Protein AF-0000000075241933 (afdb_homodimer)

Radius of gyration: 29.9 Å; Cα contacts (8 Å, |Δi|>4): 350; chains: 2; bounding box: 81×90×83 Å

Nearest PDB structures (foldseek):
  7eu4-assembly3_E  TM=6.557E-01  e=3.996E-06  Arabidopsis thaliana
  2zpn-assembly4_D  TM=7.575E-01  e=2.047E-01  Saccharomyces cerevisiae
  7eu4-assembly3_E  TM=6.554E-01  e=6.086E-06  Arabidopsis thaliana
  7eu4-assembly1_B  TM=5.504E-01  e=2.918E-05  Arabidopsis thaliana
  2zpn-assembly4_D  TM=7.575E-01  e=1.463E-01  Saccharomyces cerevisiae

Solvent-accessible surface area (backbone atoms only — not comparable to full-atom values): 14538 Å² total; per-residue (Å²): 134,83,77,75,73,75,72,76,78,76,79,74,74,71,73,72,72,68,71,70,78,76,71,74,81,66,80,75,53,36,36,39,36,59,40,66,36,90,88,31,78,80,67,89,75,39,71,42,82,49,62,41,82,42,28,44,44,59,50,48,56,55,44,36,63,74,66,65,56,54,91,90,55,54,81,45,58,26,42,53,46,67,46,69,69,59,51,80,41,30,43,46,59,46,33,74,75,47,32,69,44,93,64,84,59,29,32,31,44,32,35,34,24,56,57,94,82,75,123,134,84,77,76,75,75,71,78,76,75,77,75,73,74,74,75,72,66,73,71,78,75,69,73,80,66,81,76,52,37,35,38,37,58,40,65,36,92,87,30,80,77,67,89,76,40,70,42,83,50,62,42,82,42,28,44,44,60,49,48,55,54,45,36,63,73,68,65,56,55,88,89,55,56,80,46,59,26,43,54,46,67,47,70,68,58,51,80,43,30,45,47,59,46,33,75,75,47,31,73,43,94,65,86,60,30,31,30,43,32,34,33,23,56,57,94,82,75,120

Sequence (238 aa):
MSSTEAAPEGSSTSETVVPPPTEPPKPKKVVVKLKNIGDAPVLKNKKFNVNPTDTLASFTAVMRRHLKIESNNSLFFYIDSVFCPSPDTTFEVLARCYSVRSTGDEVVELQYSITPAYGMSSTEAAPEGSSTSETVVPPPTEPPKPKKVVVKLKNIGDAPVLKNKKFNVNPTDTLASFTAVMRRHLKIESNNSLFFYIDSVFCPSPDTTFEVLARCYSVRSTGDEVVELQYSITPAYG

Structure (mmCIF, N/CA/C/O backbone):
data_AF-0000000075241933-model_v1
#
loop_
_entity.id
_entity.type
_entity.pdbx_description
1 polymer 'Ubiquitin-like protein atg-12'
#
loop_
_atom_site.group_PDB
_atom_site.id
_atom_site.type_symbol
_atom_site.label_atom_id
_atom_site.label_alt_id
_atom_site.label_comp_id
_atom_site.label_asym_id
_atom_site.label_entity_id
_atom_site.label_seq_id
_atom_site.pdbx_PDB_ins_code
_atom_site.Cartn_x
_atom_site.Cartn_y
_atom_site.Cartn_z
_atom_site.occupancy
_atom_site.B_iso_or_equiv
_atom_site.auth_seq_id
_atom_site.auth_comp_id
_atom_site.auth_asym_id
_atom_site.auth_atom_id
_atom_site.pdbx_PDB_model_num
ATOM 1 N N . MET A 1 1 ? -65.125 41.562 -31.453 1 33.25 1 MET A N 1
ATOM 2 C CA . MET A 1 1 ? -65.188 40.156 -31.109 1 33.25 1 MET A CA 1
ATOM 3 C C . MET A 1 1 ? -63.875 39.469 -31.531 1 33.25 1 MET A C 1
ATOM 5 O O . MET A 1 1 ? -63.625 39.219 -32.719 1 33.25 1 MET A O 1
ATOM 9 N N . SER A 1 2 ? -62.719 40.031 -30.938 1 42.84 2 SER A N 1
ATOM 10 C CA . SER A 1 2 ? -61.312 39.75 -31.141 1 42.84 2 SER A CA 1
ATOM 11 C C . SER A 1 2 ? -61 38.281 -30.891 1 42.84 2 SER A C 1
ATOM 13 O O . SER A 1 2 ? -61.219 37.75 -29.797 1 42.84 2 SER A O 1
ATOM 15 N N . SER A 1 3 ? -61.188 37.469 -31.984 1 42.06 3 SER A N 1
ATOM 16 C CA . SER A 1 3 ? -60.969 36.031 -32.094 1 42.06 3 SER A CA 1
ATOM 17 C C . SER A 1 3 ? -59.562 35.625 -31.641 1 42.06 3 SER A C 1
ATOM 19 O O . SER A 1 3 ? -58.562 36.062 -32.219 1 42.06 3 SER A O 1
ATOM 21 N N . THR A 1 4 ? -59.406 35.5 -30.328 1 43.72 4 THR A N 1
ATOM 22 C CA . THR A 1 4 ? -58.281 34.969 -29.609 1 43.72 4 THR A CA 1
ATOM 23 C C . THR A 1 4 ? -57.812 33.625 -30.203 1 43.72 4 THR A C 1
ATOM 25 O O . THR A 1 4 ? -58.562 32.625 -30.125 1 43.72 4 THR A O 1
ATOM 28 N N . GLU A 1 5 ? -57.375 33.719 -31.469 1 42.41 5 GLU A N 1
ATOM 29 C CA . GLU A 1 5 ? -56.875 32.469 -32.094 1 42.41 5 GLU A CA 1
ATOM 30 C C . GLU A 1 5 ? -55.938 31.719 -31.156 1 42.41 5 GLU A C 1
ATOM 32 O O . GLU A 1 5 ? -55 32.281 -30.625 1 42.41 5 GLU A O 1
ATOM 37 N N . ALA A 1 6 ? -56.469 30.75 -30.453 1 38.94 6 ALA A N 1
ATOM 38 C CA . ALA A 1 6 ? -55.812 29.781 -29.578 1 38.94 6 ALA A CA 1
ATOM 39 C C . ALA A 1 6 ? -54.562 29.188 -30.266 1 38.94 6 ALA A C 1
ATOM 41 O O . ALA A 1 6 ? -54.656 28.734 -31.406 1 38.94 6 ALA A O 1
ATOM 42 N N . ALA A 1 7 ? -53.375 29.781 -30.016 1 43.62 7 ALA A N 1
ATOM 43 C CA . ALA A 1 7 ? -52.094 29.266 -30.453 1 43.62 7 ALA A CA 1
ATOM 44 C C . ALA A 1 7 ? -52 27.766 -30.266 1 43.62 7 ALA A C 1
ATOM 46 O O . ALA A 1 7 ? -52.406 27.234 -29.234 1 43.62 7 ALA A O 1
ATOM 47 N N . PRO A 1 8 ? -52.062 26.984 -31.344 1 38.81 8 PRO A N 1
ATOM 48 C CA . PRO A 1 8 ? -51.969 25.531 -31.219 1 38.81 8 PRO A CA 1
ATOM 49 C C . PRO A 1 8 ? -50.844 25.078 -30.312 1 38.81 8 PRO A C 1
ATOM 51 O O . PRO A 1 8 ? -49.812 25.766 -30.219 1 38.81 8 PRO A O 1
ATOM 54 N N . GLU A 1 9 ? -51.031 24.594 -29.094 1 44.66 9 GLU A N 1
ATOM 55 C CA . GLU A 1 9 ? -50.156 23.891 -28.188 1 44.66 9 GLU A CA 1
ATOM 56 C C . GLU A 1 9 ? -49.312 22.875 -28.922 1 44.66 9 GLU A C 1
ATOM 58 O O . GLU A 1 9 ? -49.812 22 -29.609 1 44.66 9 GLU A O 1
ATOM 63 N N . GLY A 1 10 ? -48.281 23.344 -29.719 1 38.28 10 GLY A N 1
ATOM 64 C CA . GLY A 1 10 ? -47.344 22.406 -30.281 1 38.28 10 GLY A CA 1
ATOM 65 C C . GLY A 1 10 ? -46.969 21.266 -29.344 1 38.28 10 GLY A C 1
ATOM 66 O O . GLY A 1 10 ? -46.688 21.5 -28.156 1 38.28 10 GLY A O 1
ATOM 67 N N . SER A 1 11 ? -47.656 20.094 -29.469 1 41.09 11 SER A N 1
ATOM 68 C CA . SER A 1 11 ? -47.375 18.812 -28.828 1 41.09 11 SER A CA 1
ATOM 69 C C . SER A 1 11 ? -45.906 18.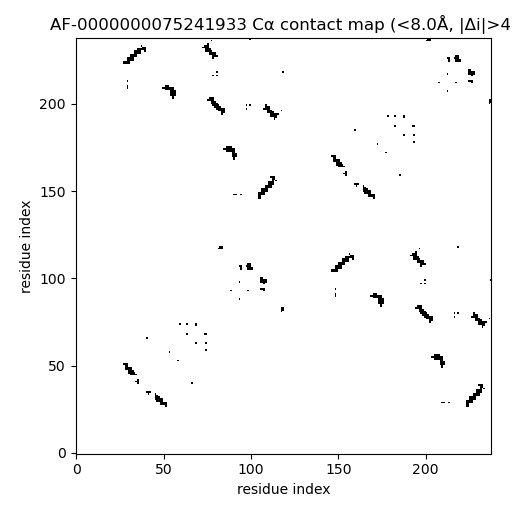453 -28.984 1 41.09 11 SER A C 1
ATOM 71 O O . SER A 1 11 ? -45.438 18.203 -30.094 1 41.09 11 SER A O 1
ATOM 73 N N . SER A 1 12 ? -45 19.25 -28.391 1 40 12 SER A N 1
ATOM 74 C CA . SER A 1 12 ? -43.625 18.812 -28.312 1 40 12 SER A CA 1
ATOM 75 C C . SER A 1 12 ? -43.5 17.344 -27.922 1 40 12 SER A C 1
ATOM 77 O O . SER A 1 12 ? -43.875 16.969 -26.812 1 40 12 SER A O 1
ATOM 79 N N . THR A 1 13 ? -43.812 16.406 -28.844 1 39.44 13 THR A N 1
ATOM 80 C CA . THR A 1 13 ? -43.5 15 -28.641 1 39.44 13 THR A CA 1
ATOM 81 C C . THR A 1 13 ? -42.062 14.828 -28.156 1 39.44 13 THR A C 1
ATOM 83 O O . THR A 1 13 ? -41.125 15.266 -28.812 1 39.44 13 THR A O 1
ATOM 86 N N . SER A 1 14 ? -41.812 15.047 -26.891 1 41.78 14 SER A N 1
ATOM 87 C CA . SER A 1 14 ? -40.562 14.664 -26.25 1 41.78 14 SER A CA 1
ATOM 88 C C . SER A 1 14 ? -40.156 13.258 -26.656 1 41.78 14 SER A C 1
ATOM 90 O O . SER A 1 14 ? -40.812 12.281 -26.344 1 41.78 14 SER A O 1
ATOM 92 N N . GLU A 1 15 ? -39.688 13.086 -27.906 1 41.72 15 GLU A N 1
ATOM 93 C CA . GLU A 1 15 ? -39.062 11.812 -28.234 1 41.72 15 GLU A CA 1
ATOM 94 C C . GLU A 1 15 ? -38.156 11.336 -27.094 1 41.72 15 GLU A C 1
ATOM 96 O O . GLU A 1 15 ? -37.312 12.086 -26.594 1 41.72 15 GLU A O 1
ATOM 101 N N . THR A 1 16 ? -38.688 10.555 -26.172 1 40.81 16 THR A N 1
ATOM 102 C CA . THR A 1 16 ? -37.906 9.828 -25.156 1 40.81 16 THR A CA 1
ATOM 103 C C . THR A 1 16 ? -36.656 9.203 -25.766 1 40.81 16 THR A C 1
ATOM 105 O O . THR A 1 16 ? -36.781 8.328 -26.625 1 40.81 16 THR A O 1
ATOM 108 N N . VAL A 1 17 ? -35.719 9.984 -26.219 1 40.78 17 VAL A N 1
ATOM 109 C CA . VAL A 1 17 ? -34.438 9.391 -26.594 1 40.78 17 VAL A CA 1
ATOM 110 C C . VAL A 1 17 ? -34.031 8.32 -25.594 1 40.78 17 VAL A C 1
ATOM 112 O O . VAL A 1 17 ? -33.938 8.594 -24.391 1 40.78 17 VAL A O 1
ATOM 115 N N . VAL A 1 18 ? -34.656 7.125 -25.641 1 44.28 18 VAL A N 1
ATOM 116 C CA . VAL A 1 18 ? -34.094 6.02 -24.875 1 44.28 18 VAL A CA 1
ATOM 117 C C . VAL A 1 18 ? -32.562 6.027 -24.969 1 44.28 18 VAL A C 1
ATOM 119 O O . VAL A 1 18 ? -32 6.262 -26.047 1 44.28 18 VAL A O 1
ATOM 122 N N . PRO A 1 19 ? -31.859 6.508 -23.938 1 48.19 19 PRO A N 1
ATOM 123 C CA . PRO A 1 19 ? -30.391 6.367 -24.016 1 48.19 19 PRO A CA 1
ATOM 124 C C . PRO A 1 19 ? -29.969 5.074 -24.703 1 48.19 19 PRO A C 1
ATOM 126 O O . PRO A 1 19 ? -30.703 4.09 -24.703 1 48.19 19 PRO A O 1
ATOM 129 N N . PRO A 1 20 ? -29.203 5.141 -25.797 1 48.16 20 PRO A N 1
ATOM 130 C CA . PRO A 1 20 ? -28.75 3.893 -26.406 1 48.16 20 PRO A CA 1
ATOM 131 C C . PRO A 1 20 ? -28.484 2.789 -25.391 1 48.16 20 PRO A C 1
ATOM 133 O O . PRO A 1 20 ? -28.203 3.078 -24.234 1 48.16 20 PRO A O 1
ATOM 136 N N . PRO A 1 21 ? -28.938 1.591 -25.562 1 46.38 21 PRO A N 1
ATOM 137 C CA . PRO A 1 21 ? -28.609 0.49 -24.656 1 46.38 21 PRO A CA 1
ATOM 138 C C . PRO A 1 21 ? -27.172 0.563 -24.156 1 46.38 21 PRO A C 1
ATOM 140 O O . PRO A 1 21 ? -26.266 0.918 -24.922 1 46.38 21 PRO A O 1
ATOM 143 N N . THR A 1 22 ? -26.891 0.959 -22.906 1 46.97 22 THR A N 1
ATOM 144 C CA . THR A 1 22 ? -25.578 0.873 -22.281 1 46.97 22 THR A CA 1
ATOM 145 C C . THR A 1 22 ? -24.812 -0.365 -22.766 1 46.97 22 THR A C 1
ATOM 147 O O . THR A 1 22 ? -25.406 -1.446 -22.875 1 46.97 22 THR A O 1
ATOM 150 N N . GLU A 1 23 ? -24 -0.286 -23.859 1 48.75 23 GLU A N 1
ATOM 151 C CA . GLU A 1 23 ? -23.156 -1.4 -24.266 1 48.75 23 GLU A CA 1
ATOM 152 C C . GLU A 1 23 ? -22.891 -2.354 -23.109 1 48.75 23 GLU A C 1
ATOM 154 O O . GLU A 1 23 ? -22.812 -1.929 -21.953 1 48.75 23 GLU A O 1
ATOM 159 N N . PRO A 1 24 ? -23.156 -3.584 -23.219 1 50.66 24 PRO A N 1
ATOM 160 C CA . PRO A 1 24 ? -22.812 -4.531 -22.156 1 50.66 24 PRO A CA 1
ATOM 161 C C . PRO A 1 24 ? -21.453 -4.242 -21.516 1 50.66 24 PRO A C 1
ATOM 163 O O . PRO A 1 24 ? -20.547 -3.768 -22.188 1 50.66 24 PRO A O 1
ATOM 166 N N . PRO A 1 25 ? -21.281 -3.945 -20.25 1 50.62 25 PRO A N 1
ATOM 167 C CA . PRO A 1 25 ? -20 -3.65 -19.594 1 50.62 25 PRO A CA 1
ATOM 168 C C . PRO A 1 25 ? -18.859 -4.539 -20.094 1 50.62 25 PRO A C 1
ATOM 170 O O . PRO A 1 25 ? -19 -5.766 -20.141 1 50.62 25 PRO A O 1
ATOM 173 N N . LYS A 1 26 ? -18.188 -4.297 -21.25 1 54.16 26 LYS A N 1
ATOM 174 C CA . LYS A 1 26 ? -16.984 -5.023 -21.641 1 54.16 26 LYS A CA 1
ATOM 175 C C . LYS A 1 26 ? -16.234 -5.566 -20.422 1 54.16 26 LYS A C 1
ATOM 177 O O . LYS A 1 26 ? -16.281 -4.965 -19.344 1 54.16 26 LYS A O 1
ATOM 182 N N . PRO A 1 27 ? -16.047 -6.797 -20.438 1 57.78 27 PRO A N 1
ATOM 183 C CA . PRO A 1 27 ? -15.328 -7.359 -19.297 1 57.78 27 PRO A CA 1
ATOM 184 C C . PRO A 1 27 ? -14.109 -6.523 -18.906 1 57.78 27 PRO A C 1
ATOM 186 O O . PRO A 1 27 ? -13.273 -6.199 -19.75 1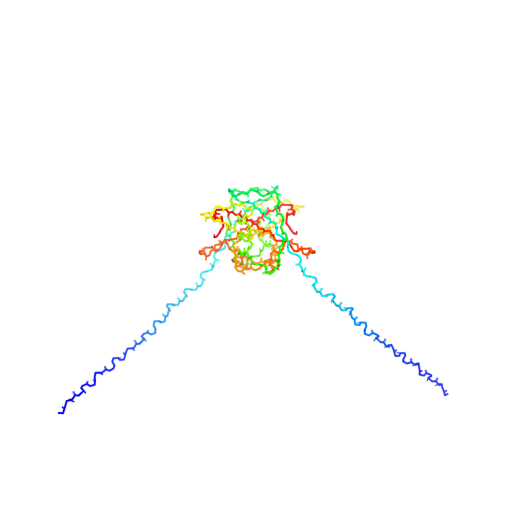 57.78 27 PRO A O 1
ATOM 189 N N . LYS A 1 28 ? -14.141 -5.82 -17.953 1 74.69 28 LYS A N 1
ATOM 190 C CA . LYS A 1 28 ? -13.047 -4.969 -17.5 1 74.69 28 LYS A CA 1
ATOM 191 C C . LYS A 1 28 ? -11.742 -5.758 -17.375 1 74.69 28 LYS A C 1
ATOM 193 O O . LYS A 1 28 ? -11.727 -6.855 -16.812 1 74.69 28 LYS A O 1
ATOM 198 N N . LYS A 1 29 ? -10.703 -5.52 -18.328 1 92.31 29 LYS A N 1
ATOM 199 C CA . LYS A 1 29 ? -9.367 -6.105 -18.328 1 92.31 29 LYS A CA 1
ATOM 200 C C . LYS A 1 29 ? -8.602 -5.738 -17.047 1 92.31 29 LYS A C 1
ATOM 202 O O . LYS A 1 29 ? -8.664 -4.598 -16.594 1 92.31 29 LYS A O 1
ATOM 207 N N . VAL A 1 30 ? -8 -6.855 -16.453 1 96.62 30 VAL A N 1
ATOM 208 C CA . VAL A 1 30 ? -7.168 -6.633 -15.273 1 96.62 30 VAL A CA 1
ATOM 209 C C . VAL A 1 30 ? -5.719 -6.988 -15.586 1 96.62 30 VAL A C 1
ATOM 211 O O . VAL A 1 30 ? -5.434 -8.094 -16.062 1 96.62 30 VAL A O 1
ATOM 214 N N . VAL A 1 31 ? -4.891 -6.043 -15.383 1 97.56 31 VAL A N 1
ATOM 215 C CA . VAL A 1 31 ? -3.451 -6.223 -15.547 1 97.56 31 VAL A CA 1
ATOM 216 C C . VAL A 1 31 ? -2.773 -6.246 -14.18 1 97.56 31 VAL A C 1
ATOM 218 O O . VAL A 1 31 ? -3.068 -5.414 -13.32 1 97.56 31 VAL A O 1
ATOM 221 N N . VAL A 1 32 ? -1.89 -7.199 -13.992 1 97.81 32 VAL A N 1
ATOM 222 C CA . VAL A 1 32 ? -1.104 -7.289 -12.766 1 97.81 32 VAL A CA 1
ATOM 223 C C . VAL A 1 32 ? 0.351 -6.926 -13.062 1 97.81 32 VAL A C 1
ATOM 225 O O . VAL A 1 32 ? 0.954 -7.453 -14 1 97.81 32 VAL A O 1
ATOM 228 N N . LYS A 1 33 ? 0.814 -6.051 -12.297 1 97.44 33 LYS A N 1
ATOM 229 C CA . LYS A 1 33 ? 2.238 -5.734 -12.336 1 97.44 33 LYS A CA 1
ATOM 230 C C . LYS A 1 33 ? 2.971 -6.348 -11.148 1 97.44 33 LYS A C 1
ATOM 232 O O . LYS A 1 33 ? 2.561 -6.168 -10 1 97.44 33 LYS A O 1
ATOM 237 N N . LEU A 1 34 ? 4.066 -7.004 -11.461 1 98.06 34 LEU A N 1
ATOM 238 C CA . LEU A 1 34 ? 4.777 -7.746 -10.422 1 98.06 34 LEU A CA 1
ATOM 239 C C . LEU A 1 34 ? 6.125 -7.098 -10.125 1 98.06 34 LEU A C 1
ATOM 241 O O . LEU A 1 34 ? 6.844 -6.691 -11.039 1 98.06 34 LEU A O 1
ATOM 245 N N . LYS A 1 35 ? 6.406 -7.008 -8.812 1 97.19 35 LYS A N 1
ATOM 246 C CA . LYS A 1 35 ? 7.699 -6.539 -8.328 1 97.19 35 LYS A CA 1
ATOM 247 C C . LYS A 1 35 ? 8.328 -7.559 -7.379 1 97.19 35 LYS A C 1
ATOM 249 O O . LYS A 1 35 ? 7.707 -7.977 -6.402 1 97.19 35 LYS A O 1
ATOM 254 N N . ASN A 1 36 ? 9.555 -7.945 -7.684 1 97.44 36 ASN A N 1
ATOM 255 C CA . ASN A 1 36 ? 10.227 -8.883 -6.789 1 97.44 36 ASN A CA 1
ATOM 256 C C . ASN A 1 36 ? 10.703 -8.195 -5.512 1 97.44 36 ASN A C 1
ATOM 258 O O . ASN A 1 36 ? 11.109 -7.035 -5.543 1 97.44 36 ASN A O 1
ATOM 262 N N . ILE A 1 37 ? 10.703 -8.938 -4.496 1 94.44 37 ILE A N 1
ATOM 263 C CA . ILE A 1 37 ? 11.242 -8.508 -3.211 1 94.44 37 ILE A CA 1
ATOM 264 C C . ILE A 1 37 ? 12.32 -9.484 -2.748 1 94.44 37 ILE A C 1
ATOM 266 O O . ILE A 1 37 ? 12.172 -10.695 -2.9 1 94.44 37 ILE A O 1
ATOM 270 N N . GLY A 1 38 ? 13.383 -8.836 -2.164 1 93.25 38 GLY A N 1
ATOM 271 C CA . GLY A 1 38 ? 14.422 -9.688 -1.613 1 93.25 38 GLY A CA 1
ATOM 272 C C . GLY A 1 38 ? 15.078 -10.578 -2.654 1 93.25 38 GLY A C 1
ATOM 273 O O . GLY A 1 38 ? 15.508 -10.102 -3.703 1 93.25 38 GLY A O 1
ATOM 274 N N . ASP A 1 39 ? 15.07 -11.953 -2.334 1 93.25 39 ASP A N 1
ATOM 275 C CA . ASP A 1 39 ? 15.828 -12.883 -3.16 1 93.25 39 ASP A CA 1
ATOM 276 C C . ASP A 1 39 ? 14.93 -13.586 -4.176 1 93.25 39 ASP A C 1
ATOM 278 O O . ASP A 1 39 ? 15.336 -14.562 -4.801 1 93.25 39 ASP A O 1
ATOM 282 N N . ALA A 1 40 ? 13.805 -13.148 -4.301 1 96.31 40 ALA A N 1
ATOM 283 C CA . ALA A 1 40 ? 12.93 -13.75 -5.305 1 96.31 40 ALA A CA 1
ATOM 284 C C . ALA A 1 40 ? 13.477 -13.547 -6.711 1 96.31 40 ALA A C 1
ATOM 286 O O . ALA A 1 40 ? 14.047 -12.492 -7.012 1 96.31 40 ALA A O 1
ATOM 287 N N . PRO A 1 41 ? 13.281 -14.516 -7.578 1 96.31 41 PRO A N 1
ATOM 288 C CA . PRO A 1 41 ? 13.766 -14.367 -8.953 1 96.31 41 PRO A CA 1
ATOM 289 C C . PRO A 1 41 ? 13.148 -13.172 -9.672 1 96.31 41 PRO A C 1
ATOM 291 O O . PRO A 1 41 ? 11.945 -12.922 -9.547 1 96.31 41 PRO A O 1
ATOM 294 N N . VAL A 1 42 ? 13.922 -12.406 -10.414 1 97.25 42 VAL A N 1
ATOM 295 C CA . VAL A 1 42 ? 13.445 -11.219 -11.117 1 97.25 42 VAL A CA 1
ATOM 296 C C . VAL A 1 42 ? 12.797 -11.625 -12.438 1 97.25 42 VAL A C 1
ATOM 298 O O . VAL A 1 42 ? 13.375 -12.398 -13.203 1 97.25 42 VAL A O 1
ATOM 301 N N . LEU A 1 43 ? 11.781 -11.055 -12.758 1 97.38 43 LEU A N 1
ATOM 302 C CA . LEU A 1 43 ? 11.055 -11.32 -14 1 97.38 43 LEU A CA 1
ATOM 303 C C . LEU A 1 43 ? 11.438 -10.32 -15.078 1 97.38 43 LEU A C 1
ATOM 305 O O . LEU A 1 43 ? 11.586 -9.125 -14.805 1 97.38 43 LEU A O 1
ATOM 309 N N . LYS A 1 44 ? 11.586 -10.797 -16.25 1 95.94 44 LYS A N 1
ATOM 310 C CA . LYS A 1 44 ? 11.797 -9.922 -17.406 1 95.94 44 LYS A CA 1
ATOM 311 C C . LYS A 1 44 ? 10.516 -9.188 -17.781 1 95.94 44 LYS A C 1
ATOM 313 O O . LYS A 1 44 ? 10.523 -7.969 -17.969 1 95.94 44 LYS A O 1
ATOM 318 N N . ASN A 1 45 ? 9.461 -9.984 -17.953 1 96.88 45 ASN A N 1
ATOM 319 C CA . ASN A 1 45 ? 8.133 -9.422 -18.141 1 96.88 45 ASN A CA 1
ATOM 320 C C . ASN A 1 45 ? 7.367 -9.312 -16.828 1 96.88 45 ASN A C 1
ATOM 322 O O . ASN A 1 45 ? 7.086 -10.328 -16.188 1 96.88 45 ASN A O 1
ATOM 326 N N . LYS A 1 46 ? 7.051 -8.102 -16.469 1 97.88 46 LYS A N 1
ATOM 327 C CA . LYS A 1 46 ? 6.457 -7.875 -15.156 1 97.88 46 LYS A CA 1
ATOM 328 C C . LYS A 1 46 ? 4.957 -7.621 -15.266 1 97.88 46 LYS A C 1
ATOM 330 O O . LYS A 1 46 ? 4.285 -7.402 -14.258 1 97.88 46 LYS A O 1
ATOM 335 N N . LYS A 1 47 ? 4.43 -7.609 -16.406 1 97.56 47 LYS A N 1
ATOM 336 C CA . LYS A 1 47 ? 3.016 -7.328 -16.625 1 97.56 47 LYS A CA 1
ATOM 337 C C . LYS A 1 47 ? 2.273 -8.578 -17.094 1 97.56 47 LYS A C 1
ATOM 339 O O . LYS A 1 47 ? 2.707 -9.258 -18.031 1 97.56 47 LYS A O 1
ATOM 344 N N . PHE A 1 48 ? 1.167 -8.898 -16.484 1 97.94 48 PHE A N 1
ATOM 345 C CA . PHE A 1 48 ? 0.388 -10.086 -16.812 1 97.94 48 PHE A CA 1
ATOM 346 C C . PHE A 1 48 ? -1.094 -9.75 -16.922 1 97.94 48 PHE A C 1
ATOM 348 O O . PHE A 1 48 ? -1.676 -9.164 -16.016 1 97.94 48 PHE A O 1
ATOM 355 N N . ASN A 1 49 ? -1.678 -10.133 -17.984 1 97.25 49 ASN A N 1
ATOM 356 C CA . ASN A 1 49 ? -3.135 -10.109 -18.078 1 97.25 49 ASN A CA 1
ATOM 357 C C . ASN A 1 49 ? -3.764 -11.281 -17.328 1 97.25 49 ASN A C 1
ATOM 359 O O . ASN A 1 49 ? -3.371 -12.43 -17.516 1 97.25 49 ASN A O 1
ATOM 363 N N . VAL A 1 50 ? -4.711 -10.914 -16.531 1 97.94 50 VAL A N 1
ATOM 364 C CA . VAL A 1 50 ? -5.32 -11.984 -15.758 1 97.94 50 VAL A CA 1
ATOM 365 C C . VAL A 1 50 ? -6.832 -11.992 -15.977 1 97.94 50 VAL A C 1
ATOM 367 O O . VAL A 1 50 ? -7.414 -10.977 -16.359 1 97.94 50 VAL A O 1
ATOM 370 N N . ASN A 1 51 ? -7.43 -13.234 -15.82 1 97.25 51 ASN A N 1
ATOM 371 C CA . ASN A 1 51 ? -8.883 -13.312 -15.789 1 97.25 51 ASN A CA 1
ATOM 372 C C . ASN A 1 51 ? -9.453 -12.758 -14.484 1 97.25 51 ASN A C 1
ATOM 374 O O . ASN A 1 51 ? -9.039 -13.172 -13.398 1 97.25 51 ASN A O 1
ATOM 378 N N . PRO A 1 52 ? -10.414 -11.906 -14.57 1 96.38 52 PRO A N 1
ATOM 379 C CA . PRO A 1 52 ? -10.969 -11.289 -13.359 1 96.38 52 PRO A CA 1
ATOM 380 C C . PRO A 1 52 ? -11.539 -12.312 -12.383 1 96.38 52 PRO A C 1
ATOM 382 O O . PRO A 1 52 ? -11.531 -12.086 -11.172 1 96.38 52 PRO A O 1
ATOM 385 N N . THR A 1 53 ? -11.953 -13.438 -12.875 1 97.38 53 THR A N 1
ATOM 386 C CA . THR A 1 53 ? -12.609 -14.422 -12.023 1 97.38 53 THR A CA 1
ATOM 387 C C . THR A 1 53 ? -11.586 -15.359 -11.391 1 97.38 53 THR A C 1
ATOM 389 O O . THR A 1 53 ? -11.914 -16.125 -10.484 1 97.38 53 THR A O 1
ATOM 392 N N . ASP A 1 54 ? -10.344 -15.289 -11.805 1 98.12 54 ASP A N 1
ATOM 393 C CA . ASP A 1 54 ? -9.312 -16.125 -11.18 1 98.12 54 ASP A CA 1
ATOM 394 C C . ASP A 1 54 ? -9 -15.648 -9.766 1 98.12 54 ASP A C 1
ATOM 396 O O . ASP A 1 54 ? -9.094 -14.453 -9.469 1 98.12 54 ASP A O 1
ATOM 400 N N . THR A 1 55 ? -8.625 -16.562 -8.883 1 98.56 55 THR A N 1
ATOM 401 C CA . THR A 1 55 ? -8.203 -16.234 -7.523 1 98.56 55 THR A CA 1
ATOM 402 C C . THR A 1 55 ? -6.695 -16.031 -7.457 1 98.56 55 THR A C 1
ATOM 404 O O . THR A 1 55 ? -5.969 -16.422 -8.375 1 98.56 55 THR A O 1
ATOM 407 N N . LEU A 1 56 ? -6.246 -15.445 -6.406 1 98.69 56 LEU A N 1
ATOM 408 C CA . LEU A 1 56 ? -4.812 -15.297 -6.172 1 98.69 56 LEU A CA 1
ATOM 409 C C . LEU A 1 56 ? -4.137 -16.656 -6.078 1 98.69 56 LEU A C 1
ATOM 411 O O . LEU A 1 56 ? -3.01 -16.828 -6.547 1 98.69 56 LEU A O 1
ATOM 415 N N . ALA A 1 57 ? -4.855 -17.562 -5.496 1 98.25 57 ALA A N 1
ATOM 416 C CA . ALA A 1 57 ? -4.312 -18.922 -5.359 1 98.25 57 ALA A CA 1
ATOM 417 C C . ALA A 1 57 ? -4.008 -19.531 -6.727 1 98.25 57 ALA A C 1
ATOM 419 O O . ALA A 1 57 ? -2.943 -20.109 -6.926 1 98.25 57 ALA A O 1
ATOM 420 N N . SER A 1 58 ? -4.98 -19.406 -7.609 1 98.38 58 SER A N 1
ATOM 421 C CA . SER A 1 58 ? -4.766 -19.953 -8.938 1 98.38 58 SER A CA 1
ATOM 422 C C . SER A 1 58 ? -3.604 -19.266 -9.648 1 98.38 58 SER A C 1
ATOM 424 O O . SER A 1 58 ? -2.816 -19.922 -10.336 1 98.38 58 SER A O 1
ATOM 426 N N . PHE A 1 59 ? -3.508 -18 -9.484 1 98.62 59 PHE A N 1
ATOM 427 C CA . PHE A 1 59 ? -2.4 -17.234 -10.055 1 98.62 59 PHE A CA 1
ATOM 428 C C . PHE A 1 59 ? -1.075 -17.656 -9.438 1 98.62 59 PHE A C 1
ATOM 430 O O . PHE A 1 59 ? -0.072 -17.812 -10.141 1 98.62 59 PHE A O 1
ATOM 437 N N . THR A 1 60 ? -1.054 -17.875 -8.164 1 98.12 60 THR A N 1
ATOM 438 C CA . THR A 1 60 ? 0.139 -18.328 -7.457 1 98.12 60 THR A CA 1
ATOM 439 C C . THR A 1 60 ? 0.638 -19.656 -8.047 1 98.12 60 THR A C 1
ATOM 441 O O . THR A 1 60 ? 1.839 -19.828 -8.266 1 98.12 60 THR A O 1
ATOM 444 N N . ALA A 1 61 ? -0.318 -20.5 -8.32 1 97.44 61 ALA A N 1
ATOM 445 C CA . ALA A 1 61 ? 0.05 -21.781 -8.906 1 97.44 61 ALA A CA 1
ATOM 446 C C . ALA A 1 61 ? 0.724 -21.594 -10.266 1 97.44 61 ALA A C 1
ATOM 448 O O . ALA A 1 61 ? 1.728 -22.25 -10.562 1 97.44 61 ALA A O 1
ATOM 449 N N . VAL A 1 62 ? 0.175 -20.75 -11.117 1 97.69 62 VAL A N 1
ATOM 450 C CA . VAL A 1 62 ? 0.723 -20.469 -12.445 1 97.69 62 VAL A CA 1
ATOM 451 C C . VAL A 1 62 ? 2.109 -19.844 -12.305 1 97.69 62 VAL A C 1
ATOM 453 O O . VAL A 1 62 ? 3.035 -20.203 -13.039 1 97.69 62 VAL A O 1
ATOM 456 N N . MET A 1 63 ? 2.312 -18.984 -11.336 1 98.06 63 MET A N 1
ATOM 457 C CA . MET A 1 63 ? 3.572 -18.266 -11.188 1 98.06 63 MET A CA 1
ATOM 458 C C . MET A 1 63 ? 4.66 -19.172 -10.625 1 98.06 63 MET A C 1
ATOM 460 O O . MET A 1 63 ? 5.836 -19.016 -10.961 1 98.06 63 MET A O 1
ATOM 464 N N . ARG A 1 64 ? 4.234 -20.016 -9.75 1 97.44 64 ARG A N 1
ATOM 465 C CA . ARG A 1 64 ? 5.211 -20.984 -9.242 1 97.44 64 ARG A CA 1
ATOM 466 C C . ARG A 1 64 ? 5.875 -21.734 -10.391 1 97.44 64 ARG A C 1
ATOM 468 O O . ARG A 1 64 ? 7.094 -21.938 -10.391 1 97.44 64 ARG A O 1
ATOM 475 N N . ARG A 1 65 ? 5.008 -22.141 -11.312 1 96.25 65 ARG A N 1
ATOM 476 C CA . ARG A 1 65 ? 5.52 -22.859 -12.484 1 96.25 65 ARG A CA 1
ATOM 477 C C . ARG A 1 65 ? 6.367 -21.938 -13.352 1 96.25 65 ARG A C 1
ATOM 479 O O . ARG A 1 65 ? 7.457 -22.312 -13.789 1 96.25 65 ARG A O 1
ATOM 486 N N . HIS A 1 66 ? 5.883 -20.703 -13.523 1 96.62 66 HIS A N 1
ATOM 487 C CA . HIS A 1 66 ? 6.531 -19.719 -14.367 1 96.62 66 HIS A CA 1
ATOM 488 C C . HIS A 1 66 ? 7.902 -19.328 -13.82 1 96.62 66 HIS A C 1
ATOM 490 O O . HIS A 1 66 ? 8.852 -19.141 -14.578 1 96.62 66 HIS A O 1
ATOM 496 N N . LEU A 1 67 ? 8.109 -19.328 -12.516 1 97 67 LEU A N 1
ATOM 497 C CA . LEU A 1 67 ? 9.32 -18.891 -11.844 1 97 67 LEU A CA 1
ATOM 498 C C . LEU A 1 67 ? 10.18 -20.078 -11.43 1 97 67 LEU A C 1
ATOM 500 O O . LEU A 1 67 ? 11.258 -19.891 -10.844 1 97 67 LEU A O 1
ATOM 504 N N . LYS A 1 68 ? 9.68 -21.266 -11.664 1 95.06 68 LYS A N 1
ATOM 505 C CA . LYS A 1 68 ? 10.383 -22.5 -11.344 1 95.06 68 LYS A CA 1
ATOM 506 C C . LYS A 1 68 ? 10.742 -22.562 -9.859 1 95.06 68 LYS A C 1
ATOM 508 O O . LYS A 1 68 ? 11.891 -22.844 -9.508 1 95.06 68 LYS A O 1
ATOM 513 N N . ILE A 1 69 ? 9.797 -22.266 -9.055 1 94 69 ILE A N 1
ATOM 514 C CA . ILE A 1 69 ? 9.977 -22.312 -7.609 1 94 69 ILE A CA 1
ATOM 515 C C . ILE A 1 69 ? 9.945 -23.766 -7.129 1 94 69 ILE A C 1
ATOM 517 O O . ILE A 1 69 ? 9.008 -24.5 -7.43 1 94 69 ILE A O 1
ATOM 521 N N . GLU A 1 70 ? 10.914 -24.062 -6.414 1 91.62 70 GLU A N 1
ATOM 522 C CA . GLU A 1 70 ? 10.992 -25.422 -5.895 1 91.62 70 GLU A CA 1
ATOM 523 C C . GLU A 1 70 ? 9.82 -25.734 -4.973 1 91.62 70 GLU A C 1
ATOM 525 O O . GLU A 1 70 ? 9.297 -24.844 -4.301 1 91.62 70 GLU A O 1
ATOM 530 N N . SER A 1 71 ? 9.453 -26.984 -4.82 1 89.94 71 SER A N 1
ATOM 531 C CA . SER A 1 71 ? 8.281 -27.438 -4.074 1 89.94 71 SER A CA 1
ATOM 532 C C . SER A 1 71 ? 8.406 -27.094 -2.594 1 89.94 71 SER A C 1
ATOM 534 O O . SER A 1 71 ? 7.402 -26.875 -1.913 1 89.94 71 SER A O 1
ATOM 536 N N . ASN A 1 72 ? 9.617 -26.969 -2.127 1 90.25 72 ASN A N 1
ATOM 537 C CA . ASN A 1 72 ? 9.82 -26.734 -0.703 1 90.25 72 ASN A CA 1
ATOM 538 C C . ASN A 1 72 ? 9.812 -25.234 -0.38 1 90.25 72 ASN A C 1
ATOM 540 O O . ASN A 1 72 ? 9.867 -24.859 0.788 1 90.25 72 ASN A O 1
ATOM 544 N N . ASN A 1 73 ? 9.828 -24.469 -1.469 1 90.5 73 ASN A N 1
ATOM 545 C CA . ASN A 1 73 ? 9.82 -23.031 -1.227 1 90.5 73 ASN A CA 1
ATOM 546 C C . ASN A 1 73 ? 8.406 -22.453 -1.265 1 90.5 73 ASN A C 1
ATOM 548 O O . ASN A 1 73 ? 7.516 -23.031 -1.897 1 90.5 73 ASN A O 1
ATOM 552 N N . SER A 1 74 ? 8.289 -21.469 -0.527 1 93.75 74 SER A N 1
ATOM 553 C CA . SER A 1 74 ? 7.02 -20.75 -0.551 1 93.75 74 SER A CA 1
ATOM 554 C C . SER A 1 74 ? 7.078 -19.562 -1.505 1 93.75 74 SER A C 1
ATOM 556 O O . SER A 1 74 ? 8.164 -19.109 -1.88 1 93.75 74 SER A O 1
ATOM 558 N N . LEU A 1 75 ? 5.938 -19.188 -2.02 1 97.12 75 LEU A N 1
ATOM 559 C CA . LEU A 1 75 ? 5.754 -17.969 -2.797 1 97.12 75 LEU A CA 1
ATOM 560 C C . LEU A 1 75 ? 4.652 -17.109 -2.199 1 97.12 75 LEU A C 1
ATOM 562 O O . LEU A 1 75 ? 3.521 -17.562 -2.02 1 97.12 75 LEU A O 1
ATOM 566 N N . PHE A 1 76 ? 5.004 -15.828 -1.878 1 97.06 76 PHE A N 1
ATOM 567 C CA . PHE A 1 76 ? 4.082 -14.875 -1.27 1 97.06 76 PHE A CA 1
ATOM 568 C C . PHE A 1 76 ? 3.803 -13.711 -2.215 1 97.06 76 PHE A C 1
ATOM 570 O O . PHE A 1 76 ? 4.707 -13.234 -2.904 1 97.06 76 PHE A O 1
ATOM 577 N N . PHE A 1 77 ? 2.578 -13.289 -2.199 1 97.44 77 PHE A N 1
ATOM 578 C CA . PHE A 1 77 ? 2.203 -12.07 -2.896 1 97.44 77 PHE A CA 1
ATOM 579 C C . PHE A 1 77 ? 1.636 -11.039 -1.924 1 97.44 77 PHE A C 1
ATOM 581 O O . PHE A 1 77 ? 0.898 -11.398 -1.001 1 97.44 77 PHE A O 1
ATOM 588 N N . TYR A 1 78 ? 1.931 -9.812 -2.211 1 95.88 78 TYR A N 1
ATOM 589 C CA . TYR A 1 78 ? 1.488 -8.695 -1.39 1 95.88 78 TYR A CA 1
ATOM 590 C C . TYR A 1 78 ? 0.899 -7.586 -2.252 1 95.88 78 TYR A C 1
ATOM 592 O O . TYR A 1 78 ? 1.426 -7.277 -3.324 1 95.88 78 TYR A O 1
ATOM 600 N N . ILE A 1 79 ? -0.205 -7.086 -1.831 1 94.69 79 ILE A N 1
ATOM 601 C CA . ILE A 1 79 ? -0.689 -5.859 -2.457 1 94.69 79 ILE A CA 1
ATOM 602 C C . ILE A 1 79 ? 0.229 -4.695 -2.092 1 94.69 79 ILE A C 1
ATOM 604 O O . ILE A 1 79 ? 0.5 -4.457 -0.911 1 94.69 79 ILE A O 1
ATOM 608 N N . ASP A 1 80 ? 0.741 -4.09 -2.992 1 89.56 80 ASP A N 1
ATOM 609 C CA . ASP A 1 80 ? 1.578 -2.902 -2.855 1 89.56 80 ASP A CA 1
ATOM 610 C C . ASP A 1 80 ? 0.819 -1.646 -3.273 1 89.56 80 ASP A C 1
ATOM 612 O O . ASP A 1 80 ? 0.906 -1.218 -4.426 1 89.56 80 ASP A O 1
ATOM 616 N N . SER A 1 81 ? 0.118 -1.146 -2.369 1 82.69 81 SER A N 1
ATOM 617 C CA . SER A 1 81 ? -0.744 -0.023 -2.721 1 82.69 81 SER A CA 1
ATOM 618 C C . SER A 1 81 ? -0.309 1.252 -2.006 1 82.69 81 SER A C 1
ATOM 620 O O . SER A 1 81 ? 0.001 1.227 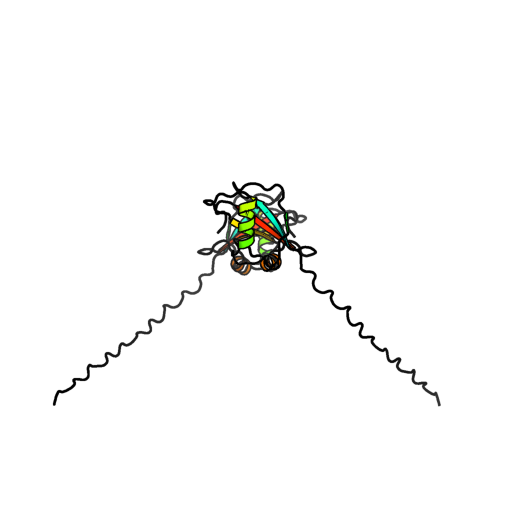-0.813 1 82.69 81 SER A O 1
ATOM 622 N N . VAL A 1 82 ? -0.068 2.227 -2.77 1 87.5 82 VAL A N 1
ATOM 623 C CA . VAL A 1 82 ? 0.209 3.551 -2.223 1 87.5 82 VAL A CA 1
ATOM 624 C C . VAL A 1 82 ? -0.854 4.539 -2.695 1 87.5 82 VAL A C 1
ATOM 626 O O . VAL A 1 82 ? -1.157 4.609 -3.889 1 87.5 82 VAL A O 1
ATOM 629 N N . PHE A 1 83 ? -1.474 5.207 -1.803 1 88.94 83 PHE A N 1
ATOM 630 C CA . PHE A 1 83 ? -2.482 6.184 -2.203 1 88.94 83 PHE A CA 1
ATOM 631 C C . PHE A 1 83 ? -2.438 7.41 -1.302 1 88.94 83 PHE A C 1
ATOM 633 O O . PHE A 1 83 ? -1.811 7.383 -0.24 1 88.94 83 PHE A O 1
ATOM 640 N N . CYS A 1 84 ? -3.074 8.469 -1.775 1 93.62 84 CYS A N 1
ATOM 641 C CA . CYS A 1 84 ? -3.129 9.719 -1.032 1 93.62 84 CYS A CA 1
ATOM 642 C C . CYS A 1 84 ? -4.422 9.828 -0.232 1 93.62 84 CYS A C 1
ATOM 644 O O . CYS A 1 84 ? -5.496 10.016 -0.803 1 93.62 84 CYS A O 1
ATOM 646 N N . PRO A 1 85 ? -4.309 9.773 1.064 1 94.75 85 PRO A N 1
ATOM 647 C CA . PRO A 1 85 ? -5.535 9.945 1.846 1 94.75 85 PRO A CA 1
ATOM 648 C C . PRO A 1 85 ? -6.07 11.375 1.799 1 94.75 85 PRO A C 1
ATOM 650 O O . PRO A 1 85 ? -5.312 12.312 1.544 1 94.75 85 PRO A O 1
ATOM 653 N N . SER A 1 86 ? -7.297 11.516 2.105 1 95.69 86 SER A N 1
ATOM 654 C CA . SER A 1 86 ? -7.906 12.844 2.178 1 95.69 86 SER A CA 1
ATOM 655 C C . SER A 1 86 ? -7.34 13.648 3.34 1 95.69 86 SER A C 1
ATOM 657 O O . SER A 1 86 ? -7.125 13.117 4.43 1 95.69 86 SER A O 1
ATOM 659 N N . PRO A 1 87 ? -7.18 14.93 3.102 1 97.38 87 PRO A N 1
ATOM 660 C CA . PRO A 1 87 ? -6.684 15.789 4.176 1 97.38 87 PRO A CA 1
ATOM 661 C C . PRO A 1 87 ? -7.613 15.82 5.387 1 97.38 87 PRO A C 1
ATOM 663 O O . PRO A 1 87 ? -7.164 16.078 6.508 1 97.38 87 PRO A O 1
ATOM 666 N N . ASP A 1 88 ? -8.922 15.516 5.184 1 98.19 88 ASP A N 1
ATOM 667 C CA . ASP A 1 88 ? -9.891 15.594 6.266 1 98.19 88 ASP A CA 1
ATOM 668 C C . ASP A 1 88 ? -9.945 14.281 7.047 1 98.19 88 ASP A C 1
ATOM 670 O O . ASP A 1 88 ? -10.625 14.195 8.078 1 98.19 88 ASP A O 1
ATOM 674 N N . THR A 1 89 ? -9.211 13.289 6.609 1 97.12 89 THR A N 1
ATOM 675 C CA . THR A 1 89 ? -9.234 11.992 7.27 1 97.12 89 THR A CA 1
ATOM 676 C C . THR A 1 89 ? -8.5 12.047 8.602 1 97.12 89 THR A C 1
ATOM 678 O O . THR A 1 89 ? -7.41 12.617 8.695 1 97.12 89 THR A O 1
ATOM 681 N N . THR A 1 90 ? -8.984 11.398 9.609 1 97.94 90 THR A N 1
ATOM 682 C CA . THR A 1 90 ? -8.375 11.367 10.93 1 97.94 90 THR A CA 1
ATOM 683 C C . THR A 1 90 ? -7.426 10.18 11.062 1 97.94 90 THR A C 1
ATOM 685 O O . THR A 1 90 ? -7.535 9.211 10.312 1 97.94 90 THR A O 1
ATOM 688 N N . PHE A 1 91 ? -6.547 10.234 12.062 1 97.38 91 PHE A N 1
ATOM 689 C CA . PHE A 1 91 ? -5.602 9.141 12.281 1 97.38 91 PHE A CA 1
ATOM 690 C C . PHE A 1 91 ? -6.309 7.922 12.859 1 97.38 91 PHE A C 1
ATOM 692 O O . PHE A 1 91 ? -5.867 6.789 12.656 1 97.38 91 PHE A O 1
ATOM 699 N N . GLU A 1 92 ? -7.398 8.188 13.562 1 95.81 92 GLU A N 1
ATOM 700 C CA . GLU A 1 92 ? -8.211 7.055 13.992 1 95.81 92 GLU A C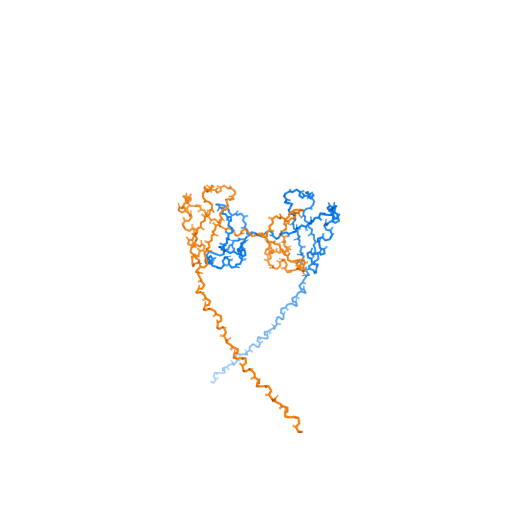A 1
ATOM 701 C C . GLU A 1 92 ? -8.688 6.234 12.797 1 95.81 92 GLU A C 1
ATOM 703 O O . GLU A 1 92 ? -8.617 5.004 12.812 1 95.81 92 GLU A O 1
ATOM 708 N N . VAL A 1 93 ? -9.188 6.961 11.789 1 94.12 93 VAL A N 1
ATOM 709 C CA . VAL A 1 93 ? -9.68 6.305 10.578 1 94.12 93 VAL A CA 1
ATOM 710 C C . VAL A 1 93 ? -8.523 5.609 9.867 1 94.12 93 VAL A C 1
ATOM 712 O O . VAL A 1 93 ? -8.641 4.445 9.469 1 94.12 93 VAL A O 1
ATOM 715 N N . LEU A 1 94 ? -7.398 6.258 9.75 1 94.81 94 LEU A N 1
ATOM 716 C CA . LEU A 1 94 ? -6.238 5.676 9.078 1 94.81 94 LEU A CA 1
ATOM 717 C C . LEU A 1 94 ? -5.758 4.434 9.82 1 94.81 94 LEU A C 1
ATOM 719 O O . LEU A 1 94 ? -5.445 3.414 9.195 1 94.81 94 LEU A O 1
ATOM 723 N N . ALA A 1 95 ? -5.703 4.512 11.156 1 93.06 95 ALA A N 1
ATOM 724 C CA . ALA A 1 95 ? -5.254 3.373 11.953 1 93.06 95 ALA A CA 1
ATOM 725 C C . ALA A 1 95 ? -6.191 2.18 11.781 1 93.06 95 ALA A C 1
ATOM 727 O O . ALA A 1 95 ? -5.734 1.041 11.648 1 93.06 95 ALA A O 1
ATOM 728 N N . ARG A 1 96 ? -7.402 2.408 11.797 1 89.75 96 ARG A N 1
ATOM 729 C CA . ARG A 1 96 ? -8.398 1.35 11.664 1 89.75 96 ARG A CA 1
ATOM 730 C C . ARG A 1 96 ? -8.25 0.615 10.336 1 89.75 96 ARG A C 1
ATOM 732 O O . ARG A 1 96 ? -8.438 -0.602 10.273 1 89.75 96 ARG A O 1
ATOM 739 N N . CYS A 1 97 ? -7.891 1.354 9.289 1 85.75 97 CYS A N 1
ATOM 740 C CA . CYS A 1 97 ? -7.891 0.787 7.941 1 85.75 97 CYS A CA 1
ATOM 741 C C . CYS A 1 97 ? -6.508 0.267 7.57 1 85.75 97 CYS A C 1
ATOM 743 O O . CYS A 1 97 ? -6.387 -0.699 6.816 1 85.75 97 CYS A O 1
ATOM 745 N N . TYR A 1 98 ? -5.535 0.906 8.109 1 88.75 98 TYR A N 1
ATOM 746 C CA . TYR A 1 98 ? -4.238 0.694 7.484 1 88.75 98 TYR A CA 1
ATOM 747 C C . TYR A 1 98 ? -3.164 0.424 8.531 1 88.75 98 TYR A C 1
ATOM 749 O O . TYR A 1 98 ? -1.969 0.525 8.242 1 88.75 98 TYR A O 1
ATOM 757 N N . SER A 1 99 ? -3.535 0.156 9.672 1 90.94 99 SER A N 1
ATOM 758 C CA . SER A 1 99 ? -2.533 -0.186 10.68 1 90.94 99 SER A CA 1
ATOM 759 C C . SER A 1 99 ? -1.764 -1.442 10.281 1 90.94 99 SER A C 1
ATOM 761 O O . SER A 1 99 ? -2.354 -2.418 9.82 1 90.94 99 SER A O 1
ATOM 763 N N . VAL A 1 100 ? -0.511 -1.44 10.469 1 85.94 100 VAL A N 1
ATOM 764 C CA . VAL A 1 100 ? 0.313 -2.588 10.102 1 85.94 100 VAL A CA 1
ATOM 765 C C . VAL A 1 100 ? 0.484 -3.506 11.312 1 85.94 100 VAL A C 1
ATOM 767 O O . VAL A 1 100 ? 1.16 -4.535 11.227 1 85.94 100 VAL A O 1
ATOM 770 N N . ARG A 1 101 ? -0.074 -3.158 12.406 1 83.25 101 ARG A N 1
ATOM 771 C CA . ARG A 1 101 ? -0.013 -3.986 13.609 1 83.25 101 ARG A CA 1
ATOM 772 C C . ARG A 1 101 ? -1.405 -4.449 14.023 1 83.25 101 ARG A C 1
ATOM 774 O O . ARG A 1 101 ? -2.361 -3.674 13.977 1 83.25 101 ARG A O 1
ATOM 781 N N . SER A 1 102 ? -1.436 -5.672 14.508 1 74.69 102 SER A N 1
ATOM 782 C CA . SER A 1 102 ? -2.705 -6.254 14.93 1 74.69 102 SER A CA 1
ATOM 783 C C . SER A 1 102 ? -2.885 -6.145 16.438 1 74.69 102 SER A C 1
ATOM 785 O O . SER A 1 102 ? -4.004 -6.23 16.938 1 74.69 102 SER A O 1
ATOM 787 N N . THR A 1 103 ? -1.733 -6.035 17.109 1 79.81 103 THR A N 1
ATOM 788 C CA . THR A 1 103 ? -1.791 -5.969 18.562 1 79.81 103 THR A CA 1
ATOM 789 C C . THR A 1 103 ? -0.983 -4.785 19.078 1 79.81 103 THR A C 1
ATOM 791 O O . THR A 1 103 ? -0.049 -4.324 18.422 1 79.81 103 THR A O 1
ATOM 794 N N . GLY A 1 104 ? -1.352 -4.273 20.234 1 87.12 104 GLY A N 1
ATOM 795 C CA . GLY A 1 104 ? -0.646 -3.141 20.812 1 87.12 104 GLY A CA 1
ATOM 796 C C . GLY A 1 104 ? -1.024 -1.817 20.172 1 87.12 104 GLY A C 1
ATOM 797 O O . GLY A 1 104 ? -2.189 -1.595 19.828 1 87.12 104 GLY A O 1
ATOM 798 N N . ASP A 1 105 ? 0.002 -0.876 20.156 1 89.25 105 ASP A N 1
ATOM 799 C CA . ASP A 1 105 ? -0.236 0.411 19.5 1 89.25 105 ASP A CA 1
ATOM 800 C C . ASP A 1 105 ? -0.5 0.235 18.016 1 89.25 105 ASP A C 1
ATOM 802 O O . ASP A 1 105 ? 0.101 -0.627 17.359 1 89.25 105 ASP A O 1
ATOM 806 N N . GLU A 1 106 ? -1.428 1.042 17.531 1 91.94 106 GLU A N 1
ATOM 807 C CA . GLU A 1 106 ? -1.629 1.072 16.078 1 91.94 106 GLU A CA 1
ATOM 808 C C . GLU A 1 106 ? -0.506 1.835 15.383 1 91.94 106 GLU A C 1
ATOM 810 O O . GLU A 1 106 ? -0.078 2.891 15.859 1 91.94 106 GLU A O 1
ATOM 815 N N . VAL A 1 107 ? -0.047 1.219 14.359 1 93.88 107 VAL A N 1
ATOM 816 C CA . VAL A 1 107 ? 1.045 1.836 13.609 1 93.88 107 VAL A CA 1
ATOM 817 C C . VAL A 1 107 ? 0.624 2.051 12.164 1 93.88 107 VAL A C 1
ATOM 819 O O . VAL A 1 107 ? 0.212 1.108 11.484 1 93.88 107 VAL A O 1
ATOM 822 N N . VAL A 1 108 ? 0.701 3.297 11.688 1 94.69 108 VAL A N 1
ATOM 823 C CA . VAL A 1 108 ? 0.423 3.639 10.297 1 94.69 108 VAL A CA 1
ATOM 824 C C . VAL A 1 108 ? 1.705 4.109 9.617 1 94.69 108 VAL A C 1
ATOM 826 O O . VAL A 1 108 ? 2.398 4.996 10.117 1 94.69 108 VAL A O 1
ATOM 829 N N . GLU A 1 109 ? 1.972 3.541 8.508 1 95.56 109 GLU A N 1
ATOM 830 C CA . GLU A 1 109 ? 3.15 3.939 7.746 1 95.56 109 GLU A CA 1
ATOM 831 C C . GLU A 1 109 ? 2.779 4.902 6.625 1 95.56 109 GLU A C 1
ATOM 833 O O . GLU A 1 109 ? 1.952 4.578 5.77 1 95.56 109 GLU A O 1
ATOM 838 N N . LEU A 1 110 ? 3.457 6.043 6.633 1 97.31 110 LEU A N 1
ATOM 839 C CA . LEU A 1 110 ? 3.252 7.055 5.602 1 97.31 110 LEU A CA 1
ATOM 840 C C . LEU A 1 110 ? 4.551 7.344 4.855 1 97.31 110 LEU A C 1
ATOM 842 O O . LEU A 1 110 ? 5.621 7.406 5.465 1 97.31 110 LEU A O 1
ATOM 846 N N . GLN A 1 111 ? 4.453 7.504 3.59 1 97.12 111 GLN A N 1
ATOM 847 C CA . GLN A 1 111 ? 5.5 8.141 2.795 1 97.12 111 GLN A CA 1
ATOM 848 C C . GLN A 1 111 ? 5.219 9.625 2.596 1 97.12 111 GLN A C 1
ATOM 850 O O . GLN A 1 111 ? 4.062 10.031 2.453 1 97.12 111 GLN A O 1
ATOM 855 N N . TYR A 1 112 ? 6.148 10.414 2.607 1 97.88 112 TYR A N 1
ATOM 856 C CA . TYR A 1 112 ? 5.957 11.836 2.324 1 97.88 112 TYR A CA 1
ATOM 857 C C . TYR A 1 112 ? 6.926 12.312 1.249 1 97.88 112 TYR A C 1
ATOM 859 O O . TYR A 1 112 ? 8.039 11.789 1.129 1 97.88 112 TYR A O 1
ATOM 867 N N . SER A 1 113 ? 6.562 13.344 0.503 1 97.38 113 SER A N 1
ATOM 868 C CA . SER A 1 113 ? 7.289 13.875 -0.645 1 97.38 113 SER A CA 1
ATOM 869 C C . SER A 1 113 ? 6.988 15.359 -0.854 1 97.38 113 SER A C 1
ATOM 871 O O . SER A 1 113 ? 5.93 15.844 -0.447 1 97.38 113 SER A O 1
ATOM 873 N N . ILE A 1 114 ? 7.941 16.016 -1.573 1 96.12 114 ILE A N 1
ATOM 874 C CA . ILE A 1 114 ? 7.699 17.422 -1.889 1 96.12 114 ILE A CA 1
ATOM 875 C C . ILE A 1 114 ? 7.336 17.562 -3.365 1 96.12 114 ILE A C 1
ATOM 877 O O . ILE A 1 114 ? 7.18 18.688 -3.867 1 96.12 114 ILE A O 1
ATOM 881 N N . THR A 1 115 ? 7.312 16.453 -4.082 1 94.25 115 THR A N 1
ATOM 882 C CA . THR A 1 115 ? 6.789 16.344 -5.441 1 94.25 115 THR A CA 1
ATOM 883 C C . THR A 1 115 ? 5.738 15.25 -5.535 1 94.25 115 THR A C 1
ATOM 885 O O . THR A 1 115 ? 5.816 14.25 -4.82 1 94.25 115 THR A O 1
ATOM 888 N N . PRO A 1 116 ? 4.656 15.5 -6.297 1 90.75 116 PRO A N 1
ATOM 889 C CA . PRO A 1 116 ? 3.699 14.398 -6.457 1 90.75 116 PRO A CA 1
ATOM 890 C C . PRO A 1 116 ? 4.363 13.102 -6.914 1 90.75 116 PRO A C 1
ATOM 892 O O . PRO A 1 116 ? 5.117 13.102 -7.891 1 90.75 116 PRO A O 1
ATOM 895 N N . ALA A 1 117 ? 4.09 12.094 -6.102 1 87.56 117 ALA A N 1
ATOM 896 C CA . ALA A 1 117 ? 4.766 10.836 -6.414 1 87.56 117 ALA A CA 1
ATOM 897 C C . ALA A 1 117 ? 3.762 9.766 -6.824 1 87.56 117 ALA A C 1
ATOM 899 O O . ALA A 1 117 ? 4.102 8.844 -7.57 1 87.56 117 ALA A O 1
ATOM 900 N N . TYR A 1 118 ? 2.596 9.844 -6.211 1 82 118 TYR A N 1
ATOM 901 C CA . TYR A 1 118 ? 1.57 8.852 -6.5 1 82 118 TYR A CA 1
ATOM 902 C C . TYR A 1 118 ? 0.248 9.516 -6.859 1 82 118 TYR A C 1
ATOM 904 O O . TYR A 1 118 ? -0.044 10.625 -6.395 1 82 118 TYR A O 1
ATOM 912 N N . GLY A 1 119 ? -0.719 8.961 -7.574 1 71 119 GLY A N 1
ATOM 913 C CA . GLY A 1 119 ? -2.02 9.469 -7.973 1 71 119 GLY A CA 1
ATOM 914 C C . GLY A 1 119 ? -2.479 8.945 -9.32 1 71 119 GLY A C 1
ATOM 915 O O . GLY A 1 119 ? -1.692 8.344 -10.062 1 71 119 GLY A O 1
ATOM 916 N N . MET B 1 1 ? -39.594 -51.656 51.625 1 34.28 1 MET B N 1
ATOM 917 C CA . MET B 1 1 ? -40.031 -50.312 51.188 1 34.28 1 MET B CA 1
ATOM 918 C C . MET B 1 1 ? -38.844 -49.375 51.094 1 34.28 1 MET B C 1
ATOM 920 O O . MET B 1 1 ? -38.25 -49.031 52.125 1 34.28 1 MET B O 1
ATOM 924 N N . SER B 1 2 ? -37.938 -49.719 50.062 1 44.03 2 SER B N 1
ATOM 925 C CA . SER B 1 2 ? -36.625 -49.156 49.656 1 44.03 2 SER B CA 1
ATOM 926 C C . SER B 1 2 ? -36.719 -47.656 49.406 1 44.03 2 SER B C 1
ATOM 928 O O . SER B 1 2 ? -37.438 -47.219 48.469 1 44.03 2 SER B O 1
ATOM 930 N N . SER B 1 3 ? -36.656 -46.875 50.531 1 42.31 3 SER B N 1
ATOM 931 C CA . SER B 1 3 ? -36.75 -45.438 50.625 1 42.31 3 SER B CA 1
ATOM 932 C C . SER B 1 3 ? -35.719 -44.75 49.719 1 42.31 3 SER B C 1
ATOM 934 O O . SER B 1 3 ? -34.5 -44.906 49.969 1 42.31 3 SER B O 1
ATOM 936 N N . THR B 1 4 ? -36.062 -44.656 48.438 1 44.94 4 THR B N 1
ATOM 937 C CA . THR B 1 4 ? -35.344 -43.969 47.40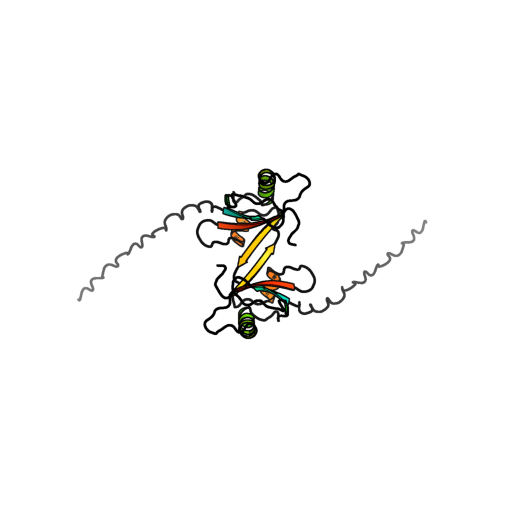6 1 44.94 4 THR B CA 1
ATOM 938 C C . THR B 1 4 ? -35.031 -42.531 47.781 1 44.94 4 THR B C 1
ATOM 940 O O . THR B 1 4 ? -35.938 -41.719 47.969 1 44.94 4 THR B O 1
ATOM 943 N N . GLU B 1 5 ? -34.094 -42.375 48.75 1 42.19 5 GLU B N 1
ATOM 944 C CA . GLU B 1 5 ? -33.625 -41.094 49.25 1 42.19 5 GLU B CA 1
ATOM 945 C C . GLU B 1 5 ? -33.312 -40.156 48.062 1 42.19 5 GLU B C 1
ATOM 947 O O . GLU B 1 5 ? -32.531 -40.5 47.188 1 42.19 5 GLU B O 1
ATOM 952 N N . ALA B 1 6 ? -34.25 -39.312 47.656 1 40.34 6 ALA B N 1
ATOM 953 C CA . ALA B 1 6 ? -34.188 -38.25 46.656 1 40.34 6 ALA B CA 1
ATOM 954 C C . ALA B 1 6 ? -32.969 -37.344 46.906 1 40.34 6 ALA B C 1
ATOM 956 O O . ALA B 1 6 ? -32.781 -36.875 48.031 1 40.34 6 ALA B O 1
ATOM 957 N N . ALA B 1 7 ? -31.828 -37.719 46.375 1 44.25 7 ALA B N 1
ATOM 958 C CA . ALA B 1 7 ? -30.641 -36.844 46.438 1 44.25 7 ALA B CA 1
ATOM 959 C C . ALA B 1 7 ? -30.984 -35.406 46.125 1 44.25 7 ALA B C 1
ATOM 961 O O . ALA B 1 7 ? -31.766 -35.125 45.219 1 44.25 7 ALA B O 1
ATOM 962 N N . PRO B 1 8 ? -30.938 -34.531 47.188 1 39.84 8 PRO B N 1
ATOM 963 C CA . PRO B 1 8 ? -31.266 -33.125 46.969 1 39.84 8 PRO B CA 1
ATOM 964 C C . PRO B 1 8 ? -30.547 -32.531 45.719 1 39.84 8 PRO B C 1
ATOM 966 O O . PRO B 1 8 ? -29.484 -33.031 45.344 1 39.84 8 PRO B O 1
ATOM 969 N N . GLU B 1 9 ? -31.188 -32.219 44.625 1 45.53 9 GLU B N 1
ATOM 970 C CA . GLU B 1 9 ? -30.766 -31.453 43.438 1 45.53 9 GLU B CA 1
ATOM 971 C C . GLU B 1 9 ? -29.953 -30.219 43.844 1 45.53 9 GLU B C 1
ATOM 973 O O . GLU B 1 9 ? -30.391 -29.406 44.656 1 45.53 9 GLU B O 1
ATOM 978 N N . GLY B 1 10 ? -28.656 -30.391 44.219 1 37.94 10 GLY B N 1
ATOM 979 C CA . GLY B 1 10 ? -27.75 -29.281 44.438 1 37.94 10 GLY B CA 1
ATOM 980 C C . GLY B 1 10 ? -27.984 -28.125 43.469 1 37.94 10 GLY B C 1
ATOM 981 O O . GLY B 1 10 ? -28.156 -28.344 42.281 1 37.94 10 GLY B O 1
ATOM 982 N N . SER B 1 11 ? -28.797 -27.078 43.906 1 41.28 11 SER B N 1
ATOM 983 C CA . SER B 1 11 ? -29.016 -25.812 43.219 1 41.28 11 SER B CA 1
ATOM 984 C C . SER B 1 11 ? -27.688 -25.156 42.812 1 41.28 11 SER B C 1
ATOM 986 O O . SER B 1 11 ? -26.875 -24.812 43.688 1 41.28 11 SER B O 1
ATOM 988 N N . SER B 1 12 ? -27 -25.75 41.875 1 40.31 12 SER B N 1
ATOM 989 C CA . SER B 1 12 ? -25.828 -25.109 41.281 1 40.31 12 SER B CA 1
ATOM 990 C C . SER B 1 12 ? -26.094 -23.625 41 1 40.31 12 SER B C 1
ATOM 992 O O . SER B 1 12 ? -26.922 -23.297 40.125 1 40.31 12 SER B O 1
ATOM 994 N N . THR B 1 13 ? -26.172 -22.766 42.031 1 39.66 13 THR B N 1
ATOM 995 C CA . THR B 1 13 ? -26.203 -21.312 41.812 1 39.66 13 THR B CA 1
ATOM 996 C C . THR B 1 13 ? -25.125 -20.875 40.844 1 39.66 13 THR B C 1
ATOM 998 O O . THR B 1 13 ? -23.953 -21.156 41.031 1 39.66 13 THR B O 1
ATOM 1001 N N . SER B 1 14 ? -25.375 -20.984 39.562 1 41.75 14 SER B N 1
ATOM 1002 C CA . SER B 1 14 ? -24.578 -20.391 38.5 1 41.75 14 SER B CA 1
ATOM 1003 C C . SER B 1 14 ? -24.188 -18.953 38.844 1 41.75 14 SER B C 1
ATOM 1005 O O . SER B 1 14 ? -25.062 -18.094 38.969 1 41.75 14 SE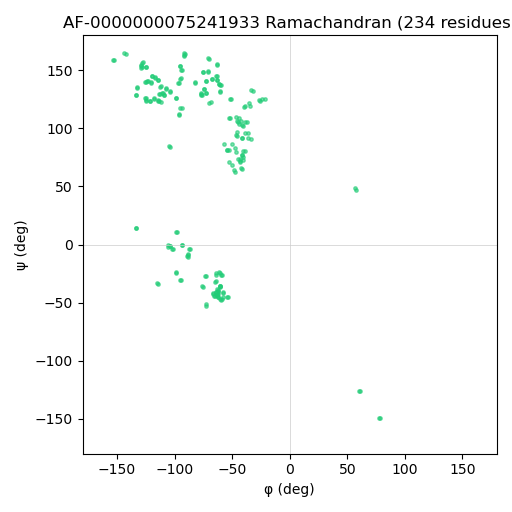R B O 1
ATOM 1007 N N . GLU B 1 15 ? -23.281 -18.75 39.812 1 41.72 15 GLU B N 1
ATOM 1008 C CA . GLU B 1 15 ? -22.75 -17.406 40 1 41.72 15 GLU B CA 1
ATOM 1009 C C . GLU B 1 15 ? -22.469 -16.734 38.656 1 41.72 15 GLU B C 1
ATOM 1011 O O . GLU B 1 15 ? -21.797 -17.312 37.781 1 41.72 15 GLU B O 1
ATOM 1016 N N . THR B 1 16 ? -23.406 -15.992 38.094 1 40.91 16 THR B N 1
ATOM 1017 C CA . THR B 1 16 ? -23.234 -15.109 36.969 1 40.91 16 THR B CA 1
ATOM 1018 C C . THR B 1 16 ? -21.938 -14.32 37.062 1 40.91 16 THR B C 1
ATOM 1020 O O . THR B 1 16 ? -21.766 -13.508 37.969 1 40.91 16 THR B O 1
ATOM 1023 N N . VAL B 1 17 ? -20.781 -14.961 37 1 41.22 17 VAL B N 1
ATOM 1024 C CA . VAL B 1 17 ? -19.547 -14.195 36.906 1 41.22 17 VAL B CA 1
ATOM 1025 C C . VAL B 1 17 ? -19.75 -13.031 35.938 1 41.22 17 VAL B C 1
ATOM 1027 O O . VAL B 1 17 ? -20.125 -13.234 34.781 1 41.22 17 VAL B O 1
ATOM 1030 N N . VAL B 1 18 ? -20.422 -11.945 36.344 1 44.06 18 VAL B N 1
ATOM 1031 C CA . VAL B 1 18 ? -20.391 -10.734 35.531 1 44.06 18 VAL B CA 1
ATOM 1032 C C . VAL B 1 18 ? -18.969 -10.492 35 1 44.06 18 VAL B C 1
ATOM 1034 O O . VAL B 1 18 ? -18 -10.664 35.75 1 44.06 18 VAL B O 1
ATOM 1037 N N . PRO B 1 19 ? -18.672 -10.781 33.75 1 47.97 19 PRO B N 1
ATOM 1038 C CA . PRO B 1 19 ? -17.344 -10.398 33.25 1 47.97 19 PRO B CA 1
ATOM 1039 C C . PRO B 1 19 ? -16.844 -9.086 33.844 1 47.97 19 PRO B C 1
ATOM 1041 O O . PRO B 1 19 ? -17.656 -8.234 34.219 1 47.97 19 PRO B O 1
ATOM 1044 N N . PRO B 1 20 ? -15.727 -9.062 34.562 1 48.25 20 PRO B N 1
ATOM 1045 C CA . PRO B 1 20 ? -15.227 -7.781 35.062 1 48.25 20 PRO B CA 1
ATOM 1046 C C . PRO B 1 20 ? -15.547 -6.609 34.125 1 48.25 20 PRO B C 1
ATOM 1048 O O . PRO B 1 20 ? -15.703 -6.801 32.938 1 48.25 20 PRO B O 1
ATOM 1051 N N . PRO B 1 21 ? -16.047 -5.516 34.594 1 46.12 21 PRO B N 1
ATOM 1052 C CA . PRO B 1 21 ? -16.25 -4.344 33.719 1 46.12 21 PRO B CA 1
ATOM 1053 C C . PRO B 1 21 ? -15.133 -4.156 32.719 1 46.12 21 PRO B C 1
ATOM 1055 O O . PRO B 1 21 ? -13.961 -4.359 33.031 1 46.12 21 PRO B O 1
ATOM 1058 N N . THR B 1 22 ? -15.312 -4.461 31.406 1 46.56 22 THR B N 1
ATOM 1059 C CA . THR B 1 22 ? -14.375 -4.145 30.328 1 46.56 22 THR B CA 1
ATOM 1060 C C . THR B 1 22 ? -13.703 -2.801 30.578 1 46.56 22 THR B C 1
ATOM 1062 O O . THR B 1 22 ? -14.352 -1.837 30.984 1 46.56 22 THR B O 1
ATOM 1065 N N . GLU B 1 23 ? -12.516 -2.742 31.25 1 48.31 23 GLU B N 1
ATOM 1066 C CA . GLU B 1 23 ? -11.766 -1.502 31.406 1 48.31 23 GLU B CA 1
ATOM 1067 C C . GLU B 1 23 ? -12.109 -0.514 30.297 1 48.31 23 GLU B C 1
ATOM 1069 O O . GLU B 1 23 ? -12.453 -0.917 29.172 1 48.31 23 GLU B O 1
ATOM 1074 N N . PRO B 1 24 ? -12.508 0.665 30.562 1 50.62 24 PRO B N 1
ATOM 1075 C CA . PRO B 1 24 ? -12.758 1.652 29.516 1 50.62 24 PRO B CA 1
ATOM 1076 C C . PRO B 1 24 ? -11.734 1.589 28.391 1 50.62 24 PRO B C 1
ATOM 1078 O O . PRO B 1 24 ? -10.57 1.269 28.625 1 50.62 24 PRO B O 1
ATOM 1081 N N . PRO B 1 25 ? -12.023 1.331 27.141 1 50.06 25 PRO B N 1
ATOM 1082 C CA . PRO B 1 25 ? -11.078 1.236 26.016 1 50.06 25 PRO B CA 1
ATOM 1083 C C . PRO B 1 25 ? -9.984 2.305 26.078 1 50.06 25 PRO B C 1
ATOM 1085 O O . PRO B 1 25 ? -10.289 3.492 26.219 1 50.06 25 PRO B O 1
ATOM 1088 N N . LYS B 1 26 ? -8.898 2.195 26.859 1 54.09 26 LYS B N 1
ATOM 1089 C CA . LYS B 1 26 ? -7.758 3.104 26.781 1 54.09 26 LYS B CA 1
ATOM 1090 C C . LYS B 1 26 ? -7.633 3.707 25.391 1 54.09 26 LYS B C 1
ATOM 1092 O O . LYS B 1 26 ? -7.992 3.07 24.391 1 54.09 26 LYS B O 1
ATOM 1097 N N . PRO B 1 27 ? -7.629 4.949 25.375 1 57.56 27 PRO B N 1
ATOM 1098 C CA . PRO B 1 27 ? -7.496 5.57 24.047 1 57.56 27 PRO B CA 1
ATOM 1099 C C . PRO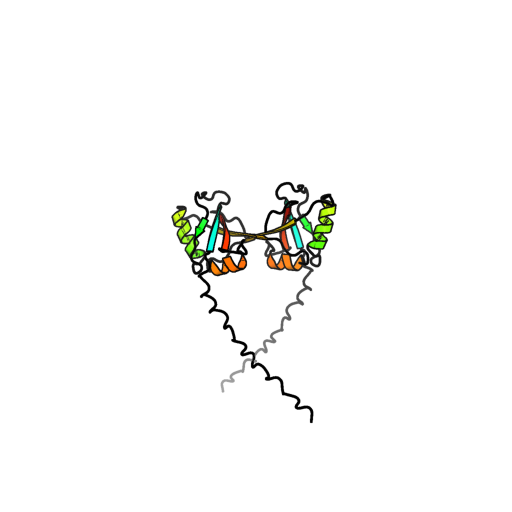 B 1 27 ? -6.418 4.918 23.188 1 57.56 27 PRO B C 1
ATOM 1101 O O . PRO B 1 27 ? -5.285 4.738 23.656 1 57.56 27 PRO B O 1
ATOM 1104 N N . LYS B 1 28 ? -6.707 4.195 22.281 1 75 28 LYS B N 1
ATOM 1105 C CA . LYS B 1 28 ? -5.762 3.49 21.422 1 75 28 LYS B CA 1
ATOM 1106 C C . LYS B 1 28 ? -4.734 4.449 20.828 1 75 28 LYS B C 1
ATOM 1108 O O . LYS B 1 28 ? -5.09 5.52 20.328 1 75 28 LYS B O 1
ATOM 1113 N N . LYS B 1 29 ? -3.373 4.375 21.312 1 92 29 LYS B N 1
ATOM 1114 C CA . LYS B 1 29 ? -2.236 5.141 20.812 1 92 29 LYS B CA 1
ATOM 1115 C C . LYS B 1 29 ? -1.983 4.848 19.344 1 92 29 LYS B C 1
ATOM 1117 O O . LYS B 1 29 ? -2.051 3.693 18.906 1 92 29 LYS B O 1
ATOM 1122 N N . VAL B 1 30 ? -1.828 6.016 18.578 1 96.5 30 VAL B N 1
ATOM 1123 C CA . VAL B 1 30 ? -1.493 5.879 17.172 1 96.5 30 VAL B CA 1
ATOM 1124 C C . VAL B 1 30 ? -0.091 6.426 16.922 1 96.5 30 VAL B C 1
ATOM 1126 O O . VAL B 1 30 ? 0.213 7.566 17.281 1 96.5 30 VAL B O 1
ATOM 1129 N N . VAL B 1 31 ? 0.704 5.586 16.391 1 97.5 31 VAL B N 1
ATOM 1130 C CA . VAL B 1 31 ? 2.061 5.953 15.992 1 97.5 31 VAL B CA 1
ATOM 1131 C C . VAL B 1 31 ? 2.152 6.027 14.469 1 97.5 31 VAL B C 1
ATOM 1133 O O . VAL B 1 31 ? 1.657 5.145 13.766 1 97.5 31 VAL B O 1
ATOM 1136 N N . VAL B 1 32 ? 2.768 7.07 13.977 1 97.69 32 VAL B N 1
ATOM 1137 C CA . VAL B 1 32 ? 3.01 7.227 12.547 1 97.69 32 VAL B CA 1
ATOM 1138 C C . VAL B 1 32 ? 4.5 7.059 12.258 1 97.69 32 VAL B C 1
ATOM 1140 O O . VAL B 1 32 ? 5.34 7.68 12.906 1 97.69 32 VAL B O 1
ATOM 1143 N N . LYS B 1 33 ? 4.734 6.238 11.352 1 97.25 33 LYS B N 1
ATOM 1144 C CA . LYS B 1 33 ? 6.094 6.105 10.836 1 97.25 33 LYS B CA 1
ATOM 1145 C C . LYS B 1 33 ? 6.234 6.781 9.477 1 97.25 33 LYS B C 1
ATOM 1147 O O . LYS B 1 33 ? 5.441 6.527 8.562 1 97.25 33 LYS B O 1
ATOM 1152 N N . LEU B 1 34 ? 7.277 7.57 9.367 1 98 34 LEU B N 1
ATOM 1153 C CA . LEU B 1 34 ? 7.441 8.367 8.164 1 98 34 LEU B CA 1
ATOM 1154 C C . LEU B 1 34 ? 8.648 7.895 7.355 1 98 34 LEU B C 1
ATOM 1156 O O . LEU B 1 34 ? 9.703 7.605 7.922 1 98 34 LEU B O 1
ATOM 1160 N N . LYS B 1 35 ? 8.414 7.805 6.031 1 97.12 35 LYS B N 1
ATOM 1161 C CA . LYS B 1 35 ? 9.469 7.496 5.074 1 97.12 35 LYS B CA 1
ATOM 1162 C C . LYS B 1 35 ? 9.562 8.57 3.988 1 97.12 35 LYS B C 1
ATOM 1164 O O . LYS B 1 35 ? 8.562 8.875 3.332 1 97.12 35 LYS B O 1
ATOM 1169 N N . ASN B 1 36 ? 10.742 9.109 3.824 1 97.44 36 ASN B N 1
ATOM 1170 C CA . ASN B 1 36 ? 10.898 10.109 2.77 1 97.44 36 ASN B CA 1
ATOM 1171 C C . ASN B 1 36 ? 10.938 9.461 1.388 1 97.44 36 ASN B C 1
ATOM 1173 O O . ASN B 1 36 ? 11.469 8.359 1.229 1 97.44 36 ASN B O 1
ATOM 1177 N N . ILE B 1 37 ? 10.453 10.172 0.464 1 94.44 37 ILE B N 1
ATOM 1178 C CA . ILE B 1 37 ? 10.516 9.781 -0.939 1 94.44 37 ILE B CA 1
ATOM 1179 C C . ILE B 1 37 ? 11.203 10.875 -1.752 1 94.44 37 ILE B C 1
ATOM 1181 O O . ILE B 1 37 ? 10.977 12.062 -1.521 1 94.44 37 ILE B O 1
ATOM 1185 N N . GLY B 1 38 ? 12.016 10.352 -2.705 1 93.19 38 GLY B N 1
ATOM 1186 C CA . GLY B 1 38 ? 12.648 11.312 -3.588 1 93.19 38 GLY B CA 1
ATOM 1187 C C . GLY B 1 38 ? 13.531 12.305 -2.852 1 93.19 38 GLY B C 1
ATOM 1188 O O . GLY B 1 38 ? 14.391 11.906 -2.061 1 93.19 38 GLY B O 1
ATOM 1189 N N . ASP B 1 39 ? 13.242 13.664 -3.113 1 93.38 39 ASP B N 1
ATOM 1190 C CA . ASP B 1 39 ? 14.141 14.711 -2.619 1 93.38 39 ASP B CA 1
ATOM 1191 C C . ASP B 1 39 ? 13.609 15.312 -1.319 1 93.38 39 ASP B C 1
ATOM 1193 O O . ASP B 1 39 ? 14.094 16.359 -0.878 1 93.38 39 ASP B O 1
ATOM 1197 N N . ALA B 1 40 ? 12.68 14.734 -0.782 1 96.31 40 ALA B N 1
ATOM 1198 C CA . ALA B 1 40 ? 12.188 15.242 0.495 1 96.31 40 ALA B CA 1
ATOM 1199 C C . ALA B 1 40 ? 13.258 15.133 1.579 1 96.31 40 ALA B C 1
ATOM 1201 O O . ALA B 1 40 ? 14.016 14.164 1.615 1 96.31 40 ALA B O 1
ATOM 1202 N N . PRO B 1 41 ? 13.297 16.094 2.484 1 96.31 41 PRO B N 1
ATOM 1203 C CA . PRO B 1 41 ? 14.281 16.031 3.564 1 96.31 41 PRO B CA 1
ATOM 1204 C C . PRO B 1 41 ? 14.133 14.789 4.434 1 96.31 41 PRO B C 1
ATOM 1206 O O . PRO B 1 41 ? 13.016 14.398 4.773 1 96.31 41 PRO B O 1
ATOM 1209 N N . VAL B 1 42 ? 15.227 14.148 4.797 1 97.19 42 VAL B N 1
ATOM 1210 C CA . VAL B 1 42 ? 15.203 12.93 5.598 1 97.19 42 VAL B CA 1
ATOM 1211 C C . VAL B 1 42 ? 15.062 13.281 7.078 1 97.19 42 VAL B C 1
ATOM 1213 O O . VAL B 1 42 ? 15.789 14.141 7.586 1 97.19 42 VAL B O 1
ATOM 1216 N N . LEU B 1 43 ? 14.32 12.578 7.746 1 97.31 43 LEU B N 1
ATOM 1217 C CA . LEU B 1 43 ? 14.094 12.789 9.172 1 97.31 43 LEU B CA 1
ATOM 1218 C C . LEU B 1 43 ? 14.984 11.867 10 1 97.31 43 LEU B C 1
ATOM 1220 O O . LEU B 1 43 ? 15.156 10.695 9.664 1 97.31 43 LEU B O 1
ATOM 1224 N N . LYS B 1 44 ? 15.516 12.391 11.055 1 95.88 44 LYS B N 1
ATOM 1225 C CA . LYS B 1 44 ? 16.25 11.57 12.008 1 95.88 44 LYS B CA 1
ATOM 1226 C C . LYS B 1 44 ? 15.305 10.695 12.828 1 95.88 44 LYS B C 1
ATOM 1228 O O . LYS B 1 44 ? 15.531 9.492 12.961 1 95.88 44 LYS B O 1
ATOM 1233 N N . ASN B 1 45 ? 14.305 11.359 13.391 1 96.81 45 ASN B N 1
ATOM 1234 C CA . ASN B 1 45 ? 13.234 10.633 14.07 1 96.81 45 ASN B CA 1
ATOM 1235 C C . ASN B 1 45 ? 12.039 10.406 13.141 1 96.81 45 ASN B C 1
ATOM 1237 O O . ASN B 1 45 ? 11.406 11.367 12.695 1 96.81 45 ASN B O 1
ATOM 1241 N N . LYS B 1 46 ? 11.773 9.156 12.898 1 97.81 46 LYS B N 1
ATOM 1242 C CA . LYS B 1 46 ? 10.758 8.836 11.898 1 97.81 46 LYS B CA 1
ATOM 1243 C C . LYS B 1 46 ? 9.461 8.391 12.562 1 97.81 46 LYS B C 1
ATOM 1245 O O . LYS B 1 46 ? 8.484 8.07 11.883 1 97.81 46 LYS B O 1
ATOM 1250 N N . LYS B 1 47 ? 9.414 8.328 13.82 1 97.5 47 LYS B N 1
ATOM 1251 C CA . LYS B 1 47 ? 8.234 7.879 14.555 1 97.5 47 LYS B CA 1
ATOM 1252 C C . LYS B 1 47 ? 7.578 9.039 15.305 1 97.5 47 LYS B C 1
ATOM 1254 O O . LYS B 1 47 ? 8.25 9.781 16.016 1 97.5 47 LYS B O 1
ATOM 1259 N N . PHE B 1 48 ? 6.297 9.203 15.172 1 97.88 48 PHE B N 1
ATOM 1260 C CA . PHE B 1 48 ? 5.559 10.289 15.805 1 97.88 48 PHE B CA 1
ATOM 1261 C C . PHE B 1 48 ? 4.293 9.773 16.469 1 97.88 48 PHE B C 1
ATOM 1263 O O . PHE B 1 48 ? 3.482 9.094 15.836 1 97.88 48 PHE B O 1
ATOM 1270 N N . ASN B 1 49 ? 4.109 10.102 17.672 1 97.19 49 ASN B N 1
ATOM 1271 C CA . ASN B 1 49 ? 2.814 9.906 18.328 1 97.19 49 ASN B CA 1
ATOM 1272 C C . ASN B 1 49 ? 1.807 10.969 17.906 1 97.19 49 ASN B C 1
ATOM 1274 O O . ASN B 1 49 ? 2.102 12.164 17.969 1 97.19 49 ASN B O 1
ATOM 1278 N N . VAL B 1 50 ? 0.686 10.477 17.516 1 97.88 50 VAL B N 1
ATOM 1279 C CA . VAL B 1 50 ? -0.302 11.445 17.062 1 97.88 50 VAL B CA 1
ATOM 1280 C C . VAL B 1 50 ? -1.603 11.266 17.844 1 97.88 50 VAL B C 1
ATOM 1282 O O . VAL B 1 50 ? -1.865 10.195 18.391 1 97.88 50 VAL B O 1
ATOM 1285 N N . ASN B 1 51 ? -2.369 12.422 17.953 1 97.12 51 ASN B N 1
ATOM 1286 C CA . ASN B 1 51 ? -3.727 12.32 18.484 1 97.12 51 ASN B CA 1
ATOM 1287 C C . ASN B 1 51 ? -4.672 11.664 17.469 1 97.12 51 ASN B C 1
ATOM 1289 O O . ASN B 1 51 ? -4.758 12.102 16.328 1 97.12 51 ASN B O 1
ATOM 1293 N N . PRO B 1 52 ? -5.406 10.688 17.891 1 96.25 52 PRO B N 1
ATOM 1294 C CA . PRO B 1 52 ? -6.297 9.977 16.969 1 96.25 52 PRO B CA 1
ATOM 1295 C C . PRO B 1 52 ? -7.32 10.898 16.312 1 96.25 52 PRO B C 1
ATOM 1297 O O . PRO B 1 52 ? -7.75 10.641 15.188 1 96.25 52 PRO B O 1
ATOM 1300 N N . THR B 1 53 ? -7.656 11.977 16.953 1 97.25 53 THR B N 1
ATOM 1301 C CA . THR B 1 53 ? -8.703 12.844 16.438 1 97.25 53 THR B CA 1
ATOM 1302 C C . THR B 1 53 ? -8.125 13.891 15.484 1 97.25 53 THR B C 1
ATOM 1304 O O . THR B 1 53 ? -8.875 14.586 14.797 1 97.25 53 THR B O 1
ATOM 1307 N N . ASP B 1 54 ? -6.828 13.977 15.398 1 98.06 54 ASP B N 1
ATOM 1308 C CA . ASP B 1 54 ? -6.227 14.922 14.461 1 98.06 54 ASP B CA 1
ATOM 1309 C C . ASP B 1 54 ? -6.422 14.461 13.016 1 98.06 54 ASP B C 1
ATOM 1311 O O . ASP B 1 54 ? -6.461 13.258 12.742 1 98.06 54 ASP B O 1
ATOM 1315 N N . THR B 1 55 ? -6.539 15.398 12.094 1 98.56 55 THR B N 1
ATOM 1316 C CA . THR B 1 55 ? -6.633 15.102 10.664 1 98.56 55 THR B CA 1
ATOM 1317 C C . THR B 1 55 ? -5.25 15.086 10.023 1 98.56 55 THR B C 1
ATOM 1319 O O . THR B 1 55 ? -4.285 15.586 10.602 1 98.56 55 THR B O 1
ATOM 1322 N N . LEU B 1 56 ? -5.172 14.531 8.859 1 98.69 56 LEU B N 1
ATOM 1323 C CA . LEU B 1 56 ? -3.932 14.562 8.094 1 98.69 56 LEU B CA 1
ATOM 1324 C C . LEU B 1 56 ? -3.518 16 7.785 1 98.69 56 LEU B C 1
ATOM 1326 O O . LEU B 1 56 ? -2.328 16.328 7.797 1 98.69 56 LEU B O 1
ATOM 1330 N N . ALA B 1 57 ? -4.508 16.812 7.555 1 98.25 57 ALA B N 1
ATOM 1331 C CA . ALA B 1 57 ? -4.234 18.203 7.262 1 98.25 57 ALA B CA 1
ATOM 1332 C C . ALA B 1 57 ? -3.508 18.891 8.422 1 98.25 57 ALA B C 1
ATOM 1334 O O . ALA B 1 57 ? -2.527 19.609 8.219 1 98.25 57 ALA B O 1
ATOM 1335 N N . SER B 1 58 ? -4.043 18.656 9.594 1 98.31 58 SER B N 1
ATOM 1336 C CA . SER B 1 58 ? -3.406 19.25 10.766 1 98.31 58 SER B CA 1
ATOM 1337 C C . SER B 1 58 ? -1.985 18.734 10.953 1 98.31 58 SER B C 1
ATOM 1339 O O . SER B 1 58 ? -1.081 19.484 11.305 1 98.31 58 SER B O 1
ATOM 1341 N N . PHE B 1 59 ? -1.8 17.469 10.734 1 98.56 59 PHE B N 1
ATOM 1342 C CA . PHE B 1 59 ? -0.473 16.875 10.812 1 98.56 59 PHE B CA 1
ATOM 1343 C C . PHE B 1 59 ? 0.449 17.453 9.75 1 98.56 59 PHE B C 1
ATOM 1345 O O . PHE B 1 59 ? 1.618 17.734 10.016 1 98.56 59 PHE B O 1
ATOM 1352 N N . THR B 1 60 ? -0.049 17.641 8.57 1 98.12 60 THR B N 1
ATOM 1353 C CA . THR B 1 60 ? 0.717 18.219 7.477 1 98.12 60 THR B CA 1
ATOM 1354 C C . THR B 1 60 ? 1.234 19.609 7.863 1 98.12 60 THR B C 1
ATOM 1356 O O . THR B 1 60 ? 2.396 19.938 7.609 1 98.12 60 THR B O 1
ATOM 1359 N N . ALA B 1 61 ? 0.36 20.328 8.516 1 97.38 61 ALA B N 1
ATOM 1360 C CA . ALA B 1 61 ? 0.761 21.672 8.953 1 97.38 61 ALA B CA 1
ATOM 1361 C C . ALA B 1 61 ? 1.921 21.594 9.938 1 97.38 61 ALA B C 1
ATOM 1363 O O . ALA B 1 61 ? 2.873 22.375 9.852 1 97.38 61 ALA B O 1
ATOM 1364 N N . VAL B 1 62 ? 1.857 20.703 10.906 1 97.69 62 VAL B N 1
ATOM 1365 C CA . VAL B 1 62 ? 2.898 20.516 11.914 1 97.69 62 VAL B CA 1
ATOM 1366 C C . VAL B 1 62 ? 4.195 20.062 11.25 1 97.69 62 VAL B C 1
ATOM 1368 O O . VAL B 1 62 ? 5.273 20.562 11.578 1 97.69 62 VAL B O 1
ATOM 1371 N N . MET B 1 63 ? 4.109 19.234 10.258 1 98.06 63 MET B N 1
ATOM 1372 C CA . MET B 1 63 ? 5.297 18.656 9.625 1 98.06 63 MET B CA 1
ATOM 1373 C C . MET B 1 63 ? 5.965 19.688 8.711 1 98.06 63 MET B C 1
ATOM 1375 O O . MET B 1 63 ? 7.191 19.688 8.57 1 98.06 63 MET B O 1
ATOM 1379 N N . ARG B 1 64 ? 5.129 20.453 8.102 1 97.44 64 ARG B N 1
ATOM 1380 C CA . ARG B 1 64 ? 5.707 21.531 7.285 1 97.44 64 ARG B CA 1
ATOM 1381 C C . ARG B 1 64 ? 6.664 22.391 8.109 1 97.44 64 ARG B C 1
ATOM 1383 O O . ARG B 1 64 ? 7.754 22.734 7.645 1 97.44 64 ARG B O 1
ATOM 1390 N N . ARG B 1 65 ? 6.168 22.703 9.305 1 96.25 65 ARG B N 1
ATOM 1391 C CA . ARG B 1 65 ? 6.996 23.484 10.203 1 96.25 65 ARG B CA 1
ATOM 1392 C C . ARG B 1 65 ? 8.219 22.703 10.656 1 96.25 65 ARG B C 1
ATOM 1394 O O . ARG B 1 65 ? 9.336 23.219 10.648 1 96.25 65 ARG B O 1
ATOM 1401 N N . HIS B 1 66 ? 8 21.438 10.969 1 96.56 66 HIS B N 1
ATOM 1402 C CA . HIS B 1 66 ? 9.039 20.547 11.477 1 96.56 66 HIS B CA 1
ATOM 1403 C C . HIS B 1 66 ? 10.133 20.328 10.438 1 96.56 66 HIS B C 1
ATOM 1405 O O . HIS B 1 66 ? 11.32 20.281 10.773 1 96.56 66 HIS B O 1
ATOM 1411 N N . LEU B 1 67 ? 9.828 20.344 9.164 1 96.94 67 LEU B N 1
ATOM 1412 C CA . LEU B 1 67 ? 10.742 20.031 8.07 1 96.94 67 LEU B CA 1
ATOM 1413 C C . LEU B 1 67 ? 11.227 21.312 7.383 1 96.94 67 LEU B C 1
ATOM 1415 O O . LEU B 1 67 ? 12.008 21.25 6.434 1 96.94 67 LEU B O 1
ATOM 1419 N N . LYS B 1 68 ? 10.703 22.422 7.824 1 95 68 LYS B N 1
ATOM 1420 C CA . LYS B 1 68 ? 11.062 23.734 7.297 1 95 68 LYS B CA 1
ATOM 1421 C C . LYS B 1 68 ? 10.82 23.797 5.793 1 95 68 LYS B C 1
ATOM 1423 O O . LYS B 1 68 ? 11.703 24.219 5.0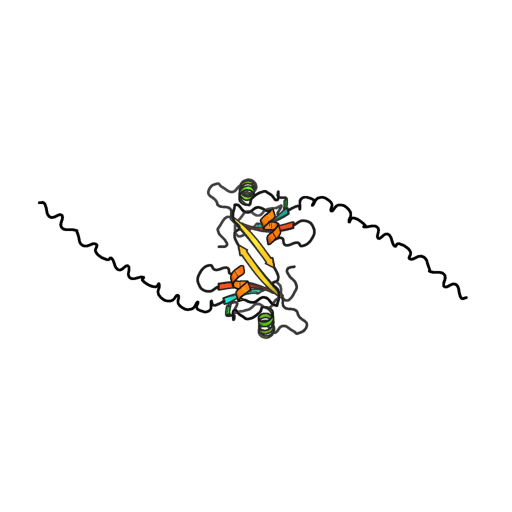35 1 95 68 LYS B O 1
ATOM 1428 N N . ILE B 1 69 ? 9.68 23.375 5.402 1 94.06 69 ILE B N 1
ATOM 1429 C CA . ILE B 1 69 ? 9.289 23.406 3.998 1 94.06 69 ILE B CA 1
ATOM 1430 C C . ILE B 1 69 ? 8.898 24.828 3.607 1 94.06 69 ILE B C 1
ATOM 1432 O O . ILE B 1 69 ? 8.062 25.453 4.262 1 94.06 69 ILE B O 1
ATOM 1436 N N . GLU B 1 70 ? 9.469 25.234 2.584 1 91.56 70 GLU B N 1
ATOM 1437 C CA . GLU B 1 70 ? 9.172 26.578 2.111 1 91.56 70 GLU B CA 1
ATOM 1438 C C . GLU B 1 70 ? 7.707 26.719 1.717 1 91.56 70 GLU B C 1
ATOM 1440 O O . GLU B 1 70 ? 7.09 25.75 1.266 1 91.56 70 GLU B O 1
ATOM 1445 N N . SER B 1 71 ? 7.164 27.906 1.762 1 89.94 71 SER B N 1
ATOM 1446 C CA . SER B 1 71 ? 5.75 28.172 1.532 1 89.94 71 SER B CA 1
ATOM 1447 C C . SER B 1 71 ? 5.344 27.828 0.107 1 89.94 71 SER B C 1
ATOM 1449 O O . SER B 1 71 ? 4.188 27.469 -0.144 1 89.94 71 SER B O 1
ATOM 1451 N N . ASN B 1 72 ? 6.277 27.844 -0.786 1 90.25 72 ASN B N 1
ATOM 1452 C CA . ASN B 1 72 ? 5.953 27.609 -2.189 1 90.25 72 ASN B CA 1
ATOM 1453 C C . ASN B 1 72 ? 6.004 26.125 -2.525 1 90.25 72 ASN B C 1
ATOM 1455 O O . ASN B 1 72 ? 5.641 25.719 -3.633 1 90.25 72 ASN B O 1
ATOM 1459 N N . ASN B 1 73 ? 6.531 25.375 -1.569 1 90.62 73 ASN B N 1
ATOM 1460 C CA . ASN B 1 73 ? 6.609 23.938 -1.831 1 90.62 73 ASN B CA 1
ATOM 1461 C C . ASN B 1 73 ? 5.398 23.203 -1.275 1 90.62 73 ASN B C 1
ATOM 1463 O O . ASN B 1 73 ? 4.746 23.688 -0.342 1 90.62 73 ASN B O 1
ATOM 1467 N N . SER B 1 74 ? 5.145 22.203 -1.937 1 93.88 74 SER B N 1
ATOM 1468 C CA . SER B 1 74 ? 4.082 21.312 -1.452 1 93.88 74 SER B CA 1
ATOM 1469 C C . SER B 1 74 ? 4.648 20.172 -0.624 1 93.88 74 SER B C 1
ATOM 1471 O O . SER B 1 74 ? 5.84 19.875 -0.703 1 93.88 74 SER B O 1
ATOM 1473 N N . LEU B 1 75 ? 3.846 19.672 0.262 1 97.19 75 LEU B N 1
ATOM 1474 C CA . LEU B 1 75 ? 4.133 18.453 1.021 1 97.19 75 LEU B CA 1
ATOM 1475 C C . LEU B 1 75 ? 3.004 17.438 0.868 1 97.19 75 LEU B C 1
ATOM 1477 O O . LEU B 1 75 ? 1.843 17.75 1.142 1 97.19 75 LEU B O 1
ATOM 1481 N N . PHE B 1 76 ? 3.365 16.219 0.401 1 97.06 76 PHE B N 1
ATOM 1482 C CA . PHE B 1 76 ? 2.412 15.141 0.162 1 97.06 76 PHE B CA 1
ATOM 1483 C C . PHE B 1 76 ? 2.662 13.977 1.11 1 97.06 76 PHE B C 1
ATOM 1485 O O . PHE B 1 76 ? 3.812 13.641 1.394 1 97.06 76 PHE B O 1
ATOM 1492 N N . PHE B 1 77 ? 1.582 13.398 1.553 1 97.44 77 PHE B N 1
ATOM 1493 C CA . PHE B 1 77 ? 1.659 12.148 2.309 1 97.44 77 PHE B CA 1
ATOM 1494 C C . PHE B 1 77 ? 0.896 11.039 1.599 1 97.44 77 PHE B C 1
ATOM 1496 O O . PHE B 1 77 ? -0.177 11.273 1.039 1 97.44 77 PHE B O 1
ATOM 1503 N N . TYR B 1 78 ? 1.435 9.875 1.719 1 95.88 78 TYR B N 1
ATOM 1504 C CA . TYR B 1 78 ? 0.859 8.688 1.096 1 95.88 78 TYR B CA 1
ATOM 1505 C C . TYR B 1 78 ? 0.791 7.531 2.086 1 95.88 78 TYR B C 1
ATOM 1507 O O . TYR B 1 78 ? 1.72 7.32 2.867 1 95.88 78 TYR B O 1
ATOM 1515 N N . ILE B 1 79 ? -0.325 6.875 2.09 1 94.5 79 ILE B N 1
ATOM 1516 C CA . ILE B 1 79 ? -0.375 5.613 2.818 1 94.5 79 ILE B CA 1
ATOM 1517 C C . ILE B 1 79 ? 0.456 4.559 2.086 1 94.5 79 ILE B C 1
ATOM 1519 O O . ILE B 1 79 ? 0.266 4.332 0.889 1 94.5 79 ILE B O 1
ATOM 1523 N N . ASP B 1 80 ? 1.343 4.047 2.689 1 88.88 80 ASP B N 1
ATOM 1524 C CA . ASP B 1 80 ? 2.195 2.967 2.201 1 88.88 80 ASP B CA 1
ATOM 1525 C C . ASP B 1 80 ? 1.802 1.63 2.828 1 88.88 80 ASP B C 1
ATOM 1527 O O . ASP B 1 80 ? 2.369 1.224 3.844 1 88.88 80 ASP B O 1
ATOM 1531 N N . SER B 1 81 ? 0.865 1.055 2.252 1 81.94 81 SER B N 1
ATOM 1532 C CA . SER B 1 81 ? 0.333 -0.156 2.869 1 81.94 81 SER B CA 1
ATOM 1533 C C . SER B 1 81 ? 0.644 -1.389 2.025 1 81.94 81 SER B C 1
ATOM 1535 O O . SER B 1 81 ? 0.491 -1.364 0.802 1 81.94 81 SER B O 1
ATOM 1537 N N . VAL B 1 82 ? 1.299 -2.299 2.643 1 87.06 82 VAL B N 1
ATOM 1538 C CA . VAL B 1 82 ? 1.529 -3.594 2.01 1 87.06 82 VAL B CA 1
ATOM 1539 C C . VAL B 1 82 ? 0.874 -4.695 2.838 1 87.06 82 VAL B C 1
ATOM 1541 O O . VAL B 1 82 ? 1.063 -4.766 4.055 1 87.06 82 VAL B O 1
ATOM 1544 N N . PHE B 1 83 ? 0.053 -5.469 2.234 1 88.94 83 PHE B N 1
ATOM 1545 C CA . PHE B 1 83 ? -0.583 -6.555 2.975 1 88.94 83 PHE B CA 1
ATOM 1546 C C . PHE B 1 83 ? -0.747 -7.785 2.094 1 88.94 83 PHE B C 1
ATOM 1548 O O . PHE B 1 83 ? -0.595 -7.707 0.873 1 88.94 83 PHE B O 1
ATOM 1555 N N . CYS B 1 84 ? -1.021 -8.906 2.768 1 93.69 84 CYS B N 1
ATOM 1556 C CA . CYS B 1 84 ? -1.208 -10.172 2.07 1 93.69 84 CYS B CA 1
ATOM 1557 C C . CYS B 1 84 ? -2.688 -10.445 1.831 1 93.69 84 CYS B C 1
ATOM 1559 O O . CYS B 1 84 ? -3.428 -10.742 2.77 1 93.69 84 CYS B O 1
ATOM 1561 N N . PRO B 1 85 ? -3.086 -10.414 0.586 1 94.69 85 PRO B N 1
ATOM 1562 C CA . PRO B 1 85 ? -4.488 -10.75 0.336 1 94.69 85 PRO B CA 1
ATOM 1563 C C . PRO B 1 85 ? -4.785 -12.234 0.545 1 94.69 85 PRO B C 1
ATOM 1565 O O . PRO B 1 85 ? -3.875 -13.07 0.465 1 94.69 85 PRO B O 1
ATOM 1568 N N . SER B 1 86 ? -5.992 -12.539 0.733 1 95.75 86 SER B N 1
ATOM 1569 C CA . SER B 1 86 ? -6.41 -13.93 0.865 1 95.75 86 SER B CA 1
ATOM 1570 C C . SER B 1 86 ? -6.234 -14.688 -0.446 1 95.75 86 SER B C 1
ATOM 1572 O O . SER B 1 86 ? -6.52 -14.156 -1.521 1 95.75 86 SER B O 1
ATOM 1574 N N . PRO B 1 87 ? -5.824 -15.93 -0.314 1 97.44 87 PRO B N 1
ATOM 1575 C CA . PRO B 1 87 ? -5.668 -16.75 -1.522 1 97.44 87 PRO B CA 1
ATOM 1576 C C . PRO B 1 87 ? -6.977 -16.922 -2.287 1 97.44 87 PRO B C 1
ATOM 1578 O O . PRO B 1 87 ? -6.961 -17.156 -3.498 1 97.44 87 PRO B O 1
ATOM 1581 N N . ASP B 1 88 ? -8.141 -16.797 -1.596 1 98.25 88 ASP B N 1
ATOM 1582 C CA . ASP B 1 88 ? -9.438 -17.016 -2.229 1 98.25 88 ASP B CA 1
ATOM 1583 C C . ASP B 1 88 ? -9.953 -15.75 -2.896 1 98.25 88 ASP B C 1
ATOM 1585 O O . ASP B 1 88 ? -10.969 -15.781 -3.594 1 98.25 88 ASP B O 1
ATOM 1589 N N . THR B 1 89 ? -9.242 -14.664 -2.744 1 97.19 89 THR B N 1
ATOM 1590 C CA . THR B 1 89 ? -9.688 -13.391 -3.312 1 97.19 89 THR B CA 1
ATOM 1591 C C . THR B 1 89 ? -9.516 -13.391 -4.828 1 97.19 89 THR B C 1
ATOM 1593 O O . THR B 1 89 ? -8.469 -13.805 -5.34 1 97.19 89 THR B O 1
ATOM 1596 N N . THR B 1 90 ? -10.438 -12.836 -5.562 1 97.94 90 THR B N 1
ATOM 1597 C CA . THR B 1 90 ? -10.375 -12.758 -7.016 1 97.94 90 THR B CA 1
ATOM 1598 C C . THR B 1 90 ? -9.711 -11.461 -7.465 1 97.94 90 THR B C 1
ATOM 1600 O O . THR B 1 90 ? -9.648 -10.492 -6.707 1 97.94 90 THR B O 1
ATOM 1603 N N . PHE B 1 91 ? -9.281 -11.445 -8.727 1 97.44 91 PHE B N 1
ATOM 1604 C CA . PHE B 1 91 ? -8.633 -10.25 -9.258 1 97.44 91 PHE B CA 1
ATOM 1605 C C . PHE B 1 91 ? -9.656 -9.148 -9.5 1 97.44 91 PHE B C 1
ATOM 1607 O O . PHE B 1 91 ? -9.32 -7.965 -9.453 1 97.44 91 PHE B O 1
ATOM 1614 N N . GLU B 1 92 ? -10.898 -9.555 -9.75 1 95.94 92 GLU B N 1
ATOM 1615 C CA . GLU B 1 92 ? -11.945 -8.547 -9.812 1 95.94 92 GLU B CA 1
ATOM 1616 C C . GLU B 1 92 ? -12.039 -7.762 -8.508 1 95.94 92 GLU B C 1
ATOM 1618 O O . GLU B 1 92 ? -12.141 -6.535 -8.516 1 95.94 92 GLU B O 1
ATOM 1623 N N . VAL B 1 93 ? -12.008 -8.516 -7.402 1 94.38 93 VAL B N 1
ATOM 1624 C CA . VAL B 1 93 ? -12.086 -7.895 -6.086 1 94.38 93 VAL B CA 1
ATOM 1625 C C . VAL B 1 93 ? -10.844 -7.039 -5.844 1 94.38 93 VAL B C 1
ATOM 1627 O O . VAL B 1 93 ? -10.953 -5.887 -5.406 1 94.38 93 VAL B O 1
ATOM 1630 N N . LEU B 1 94 ? -9.688 -7.539 -6.176 1 94.94 94 LEU B N 1
ATOM 1631 C CA . LEU B 1 94 ? -8.445 -6.797 -5.984 1 94.94 94 LEU B CA 1
ATOM 1632 C C . LEU B 1 94 ? -8.438 -5.523 -6.82 1 94.94 94 LEU B C 1
ATOM 1634 O O . LEU B 1 94 ? -8.047 -4.461 -6.34 1 94.94 94 LEU B O 1
ATOM 1638 N N . ALA B 1 95 ? -8.891 -5.629 -8.07 1 93.25 95 ALA B N 1
ATOM 1639 C CA . ALA B 1 95 ? -8.93 -4.465 -8.953 1 93.25 95 ALA B CA 1
ATOM 1640 C C . ALA B 1 95 ? -9.867 -3.396 -8.414 1 93.25 95 ALA B C 1
ATOM 1642 O O . ALA B 1 95 ? -9.547 -2.205 -8.438 1 93.25 95 ALA B O 1
ATOM 1643 N N . ARG B 1 96 ? -10.961 -3.781 -7.969 1 89.88 96 ARG B N 1
ATOM 1644 C CA . ARG B 1 96 ? -11.961 -2.854 -7.445 1 89.88 96 ARG B CA 1
ATOM 1645 C C . ARG B 1 96 ? -11.406 -2.07 -6.258 1 89.88 96 ARG B C 1
ATOM 1647 O O . ARG B 1 96 ? -11.711 -0.887 -6.094 1 89.88 96 ARG B O 1
ATOM 1654 N N . CYS B 1 97 ? -10.578 -2.732 -5.449 1 85.81 97 CYS B N 1
ATOM 1655 C CA . CYS B 1 97 ? -10.141 -2.131 -4.195 1 85.81 97 CYS B CA 1
ATOM 1656 C C . CYS B 1 97 ? -8.797 -1.434 -4.367 1 85.81 97 CYS B C 1
ATOM 1658 O O . CYS B 1 97 ? -8.523 -0.436 -3.695 1 85.81 97 CYS B O 1
ATOM 1660 N N . TYR B 1 98 ? -8.031 -1.954 -5.246 1 88.88 98 TYR B N 1
ATOM 1661 C CA . TYR B 1 98 ? -6.629 -1.562 -5.16 1 88.88 98 TYR B CA 1
ATOM 1662 C C . TYR B 1 98 ? -6.074 -1.195 -6.531 1 88.88 98 TYR B C 1
ATOM 1664 O O . TYR B 1 98 ? -4.859 -1.146 -6.723 1 88.88 98 TYR B O 1
ATOM 1672 N N . SER B 1 99 ? -6.891 -1.006 -7.438 1 91 99 SER B N 1
ATOM 1673 C CA . SER B 1 99 ? -6.398 -0.569 -8.742 1 91 99 SER B CA 1
ATOM 1674 C C . SER B 1 99 ? -5.699 0.783 -8.641 1 91 99 SER B C 1
ATOM 1676 O O . SER B 1 99 ? -6.184 1.688 -7.957 1 91 99 SER B O 1
ATOM 1678 N N . VAL B 1 100 ? -4.617 0.934 -9.297 1 86.12 100 VAL B N 1
ATOM 1679 C CA . VAL B 1 100 ? -3.867 2.186 -9.258 1 86.12 100 VAL B CA 1
ATOM 1680 C C . VAL B 1 100 ? -4.293 3.082 -10.422 1 86.12 100 VAL B C 1
ATOM 1682 O O . VAL B 1 100 ? -3.762 4.184 -10.586 1 86.12 100 VAL B O 1
ATOM 1685 N N . ARG B 1 101 ? -5.184 2.645 -11.219 1 83.12 101 ARG B N 1
ATOM 1686 C CA . ARG B 1 101 ? -5.695 3.441 -12.328 1 83.12 101 ARG B CA 1
ATOM 1687 C C . ARG B 1 101 ? -7.188 3.717 -12.164 1 83.12 101 ARG B C 1
ATOM 1689 O O . ARG B 1 101 ? -7.945 2.832 -11.766 1 83.12 101 ARG B O 1
ATOM 1696 N N . SER B 1 102 ? -7.547 4.902 -12.578 1 74.56 102 SER B N 1
ATOM 1697 C CA . SER B 1 102 ? -8.945 5.312 -12.469 1 74.56 102 SER B CA 1
ATOM 1698 C C . SER B 1 102 ? -9.68 5.133 -13.789 1 74.56 102 SER B C 1
ATOM 1700 O O . SER B 1 102 ? -10.906 5.039 -13.82 1 74.56 102 SER B O 1
ATOM 1702 N N . THR B 1 103 ? -8.867 5.148 -14.852 1 79.94 103 THR B N 1
ATOM 1703 C CA . THR B 1 103 ? -9.477 5.031 -16.172 1 79.94 103 THR B CA 1
ATOM 1704 C C . THR B 1 103 ? -8.781 3.941 -16.984 1 79.94 103 THR B C 1
ATOM 1706 O O . THR B 1 103 ? -7.617 3.621 -16.75 1 79.94 103 THR B O 1
ATOM 1709 N N . GLY B 1 104 ? -9.5 3.377 -17.922 1 87.38 104 GLY B N 1
ATOM 1710 C CA . GLY B 1 104 ? -8.93 2.322 -18.75 1 87.38 104 GLY B CA 1
ATOM 1711 C C . GLY B 1 104 ? -8.867 0.981 -18.047 1 87.38 104 GLY B C 1
ATOM 1712 O O . GLY B 1 104 ? -9.766 0.627 -17.281 1 87.38 104 GLY B O 1
ATOM 1713 N N . ASP B 1 105 ? -7.789 0.171 -18.453 1 89.31 105 ASP B N 1
ATOM 1714 C CA . ASP B 1 105 ? -7.594 -1.119 -17.797 1 89.31 105 ASP B CA 1
ATOM 1715 C C . ASP B 1 105 ? -7.281 -0.939 -16.312 1 89.31 105 ASP B C 1
ATOM 1717 O O . ASP B 1 105 ? -6.586 0.003 -15.922 1 89.31 105 ASP B O 1
ATOM 1721 N N . GLU B 1 106 ? -7.844 -1.837 -15.508 1 92.06 106 GLU B N 1
ATOM 1722 C CA . GLU B 1 106 ? -7.469 -1.853 -14.102 1 92.06 106 GLU B CA 1
ATOM 1723 C C . GLU B 1 106 ? -6.078 -2.449 -13.906 1 92.06 106 GLU B C 1
ATOM 1725 O O . GLU B 1 106 ? -5.738 -3.457 -14.523 1 92.06 106 GLU B O 1
ATOM 1730 N N . VAL B 1 107 ? -5.352 -1.755 -13.133 1 94 107 VAL B N 1
ATOM 1731 C CA . VAL B 1 107 ? -3.986 -2.209 -12.875 1 94 107 VAL B CA 1
ATOM 1732 C C . VAL B 1 107 ? -3.791 -2.436 -11.375 1 94 107 VAL B C 1
ATOM 1734 O O . VAL B 1 107 ? -4.027 -1.534 -10.57 1 94 107 VAL B O 1
ATOM 1737 N N . VAL B 1 108 ? -3.383 -3.656 -11 1 94.81 108 VAL B N 1
ATOM 1738 C CA . VAL B 1 108 ? -3.064 -3.992 -9.609 1 94.81 108 VAL B CA 1
ATOM 1739 C C . VAL B 1 108 ? -1.571 -4.277 -9.477 1 94.81 108 VAL B C 1
ATOM 1741 O O . VAL B 1 108 ? -1.017 -5.082 -10.234 1 94.81 108 VAL B O 1
ATOM 1744 N N . GLU B 1 109 ? -0.979 -3.65 -8.547 1 95.75 109 GLU B N 1
ATOM 1745 C CA . GLU B 1 109 ? 0.441 -3.877 -8.297 1 95.75 109 GLU B CA 1
ATOM 1746 C C . GLU B 1 109 ? 0.65 -4.852 -7.141 1 95.75 109 GLU B C 1
ATOM 1748 O O . GLU B 1 109 ? 0.173 -4.617 -6.027 1 95.75 109 GLU B O 1
ATOM 1753 N N . LEU B 1 110 ? 1.421 -5.898 -7.434 1 97.44 110 LEU B N 1
ATOM 1754 C CA . LEU B 1 110 ? 1.753 -6.902 -6.43 1 97.44 110 LEU B CA 1
ATOM 1755 C C . LEU B 1 110 ? 3.264 -7 -6.238 1 97.44 110 LEU B C 1
ATOM 1757 O O . LEU B 1 110 ? 4.02 -6.941 -7.211 1 97.44 110 LEU B O 1
ATOM 1761 N N . GLN B 1 111 ? 3.686 -7.133 -5.039 1 97.25 111 GLN B N 1
ATOM 1762 C CA . GLN B 1 111 ? 5.027 -7.605 -4.719 1 97.25 111 GLN B CA 1
ATOM 1763 C C . GLN B 1 111 ? 5.035 -9.109 -4.461 1 97.25 111 GLN B C 1
ATOM 1765 O O . GLN B 1 111 ? 4.082 -9.656 -3.898 1 97.25 111 GLN B O 1
ATOM 1770 N N . TYR B 1 112 ? 5.992 -9.789 -4.84 1 97.88 112 TYR B N 1
ATOM 1771 C CA . TYR B 1 112 ? 6.105 -11.211 -4.543 1 97.88 112 TYR B CA 1
ATOM 1772 C C . TYR B 1 112 ? 7.465 -11.539 -3.932 1 97.88 112 TYR B C 1
ATOM 1774 O O . TYR B 1 112 ? 8.461 -10.867 -4.227 1 97.88 112 TYR B O 1
ATOM 1782 N N . SER B 1 113 ? 7.535 -12.578 -3.123 1 97.38 113 SER B N 1
ATOM 1783 C CA . SER B 1 113 ? 8.703 -12.984 -2.354 1 97.38 113 SER B CA 1
ATOM 1784 C C . SER B 1 113 ? 8.695 -14.484 -2.076 1 97.38 113 SER B C 1
ATOM 1786 O O . SER B 1 113 ? 7.633 -15.109 -2.055 1 97.38 113 SER B O 1
ATOM 1788 N N . ILE B 1 114 ? 9.93 -15.016 -1.782 1 96.19 114 ILE B N 1
ATOM 1789 C CA . ILE B 1 114 ? 10 -16.438 -1.434 1 96.19 114 ILE B CA 1
ATOM 1790 C C . ILE B 1 114 ? 10.234 -16.578 0.068 1 96.19 114 ILE B C 1
ATOM 1792 O O . ILE B 1 114 ? 10.406 -17.703 0.568 1 96.19 114 ILE B O 1
ATOM 1796 N N . THR B 1 115 ? 10.367 -15.445 0.758 1 94.25 115 THR B N 1
ATOM 1797 C CA . THR B 1 115 ? 10.383 -15.375 2.215 1 94.25 115 THR B CA 1
ATOM 1798 C C . THR B 1 115 ? 9.32 -14.406 2.725 1 94.25 115 THR B C 1
ATOM 1800 O O . THR B 1 115 ? 9 -13.422 2.053 1 94.25 115 THR B O 1
ATOM 1803 N N . PRO B 1 116 ? 8.641 -14.766 3.83 1 90.81 116 PRO B N 1
ATOM 1804 C CA . PRO B 1 116 ? 7.691 -13.789 4.367 1 90.81 116 PRO B CA 1
ATOM 1805 C C . PRO B 1 116 ? 8.312 -12.406 4.566 1 90.81 116 PRO B C 1
ATOM 1807 O O . PRO B 1 116 ? 9.375 -12.289 5.18 1 90.81 116 PRO B O 1
ATOM 1810 N N . ALA B 1 117 ? 7.629 -11.461 3.949 1 87.56 117 ALA B N 1
ATOM 1811 C CA . ALA B 1 117 ? 8.211 -10.125 4.016 1 87.56 117 ALA B CA 1
ATOM 1812 C C . ALA B 1 117 ? 7.312 -9.172 4.805 1 87.56 117 ALA B C 1
ATOM 1814 O O . ALA B 1 117 ? 7.789 -8.203 5.395 1 87.56 117 ALA B O 1
ATOM 1815 N N . TYR B 1 118 ? 6.023 -9.406 4.68 1 81.81 118 TYR B N 1
ATOM 1816 C CA . TYR B 1 118 ? 5.074 -8.539 5.363 1 81.81 118 TYR B CA 1
ATOM 1817 C C . TYR B 1 118 ? 4.09 -9.359 6.195 1 81.81 118 TYR B C 1
ATOM 1819 O O . TYR B 1 118 ? 3.797 -10.508 5.867 1 81.81 118 TYR B O 1
ATOM 1827 N N . GLY B 1 119 ? 3.414 -8.883 7.227 1 71.12 119 GLY B N 1
ATOM 1828 C CA . GLY B 1 119 ? 2.451 -9.539 8.102 1 71.12 119 GLY B CA 1
ATOM 1829 C C . GLY B 1 119 ? 2.43 -8.961 9.5 1 71.12 119 GLY B C 1
ATOM 1830 O O . GLY B 1 119 ? 3.32 -8.195 9.883 1 71.12 119 GLY B O 1
#

Secondary structure (DSSP, 8-state):
-----------------------------EEEEEEE-TTSPPPS--EEEE-TT-BHHHHHHHHHHHTT--TTS--EEEEEEEE---TT-BHHHHHHHH-S-SSSSEEEEEEEESS----/-----------------------------EEEEEEE-TTSPPPS--EEEE-TT-BHHHHHHHHHHHTT--TTS--EEEEEEEE---TT-BHHHHHHHH-S-SSSSEEEEEEEESS----

Organism: NCBI:txid1561998

pLDDT: mean 82.52, std 21.49, range [33.25, 98.69]

Foldseek 3Di:
DPPPPDDPPPPPPPPPPPPPPPPDPPQDWDKAFDDDDDPQDDDPDRIDTDDPPDDVVVVLVVVCVVRVPDPPDDDDDDDDDDDDDDPPDDVVNQQVVAFPDDDDDGDHDDDDDPDDDDD/DPPPPPPPPPPPPPPPPPPPPPPDPPPDWDKAFDDDDDPQDDDPDRIDTDDPPDDVVVVLVVVCVVRVPDPPDDDDDDDDDDDDDDPPDDVVNQQVVAFPDDDDDGDHDDDDDPDDDDD

InterPro domains:
  IPR007242 Ubiquitin-like protein Atg12 [PF04110] (29-119)
  IPR007242 Ubiquitin-like protein Atg12 [PTHR13385] (24-119)
  IPR029071 Ubiquitin-like domain superfamily [SSF54236] (22-119)